Protein AF-C9SH45-F1 (afdb_monomer_lite)

Radius of gyration: 36.67 Å; chains: 1; bounding box: 72×36×107 Å

Sequence (227 aa):
MIKLSISHAIAQSTKLCLFEERMSETMLDAQHVPKRLALTGELNMTRTEILKILGRLFKSRVDINLSSNILDVPNFFWDSEPTLNPLYVAIREYLEIDPRIKVLNERCRVFLDLAEILSDSVADSKMSYITWIVIILIVISILVTLTEVGLRFILLSKNSDEGGKKPGETAVRMLLDVPQVDVGIGGLAGELQGRNVTIEDVRRWSRLLGEADLCGSQIVGETFKGV

Foldseek 3Di:
DLVVLLVLLVVLLVVVVVLLVQLVVLVVVLVVQVVCCVVPVDDPDALVVLVVSLVSLVVSLVVLVVSVVVVPDPCCCVPPPVVCVVVSVVSNVVSVSPVSNVVSVVSSVVSNVVSVVVSVVNVVVVVVVVVVVVVVVVVVVVVVVVVVVVVVVVVVVVVVPPPDDDDPDVVVVVVVPDPPPPPPPVVVVVVVVVPPDDPVNVVVVVVVVVPPPPPCPVPPPPPPPPD

Organism: Verticillium alfalfae (strain VaMs.102 / ATCC MYA-4576 / FGSC 10136) (NCBI:txid526221)

InterPro domains:
  IPR003734 Domain of unknown function DUF155 [PF02582] (1-105)
  IPR051624 RMD1/Sad1-interacting [PTHR16255] (1-155)

Structure (mmCIF, N/CA/C/O backbone):
data_AF-C9SH45-F1
#
_entry.id   AF-C9SH45-F1
#
loop_
_atom_site.group_PDB
_atom_site.id
_atom_site.type_symbol
_atom_site.label_atom_id
_atom_site.label_alt_id
_atom_site.label_comp_id
_atom_site.label_asym_id
_atom_site.label_entity_id
_atom_site.label_seq_id
_atom_site.pdbx_PDB_ins_code
_atom_site.Cartn_x
_atom_site.Cartn_y
_atom_site.Cartn_z
_atom_site.occupancy
_atom_site.B_iso_or_equiv
_atom_site.auth_seq_id
_atom_site.auth_comp_id
_atom_site.auth_asym_id
_atom_site.auth_atom_id
_atom_site.pdbx_PDB_model_num
ATOM 1 N N . MET A 1 1 ? 27.795 4.889 -36.582 1.00 67.88 1 MET A N 1
ATOM 2 C CA . MET A 1 1 ? 26.646 5.381 -35.793 1.00 67.88 1 MET A CA 1
ATOM 3 C C . MET A 1 1 ? 25.486 4.390 -35.691 1.00 67.88 1 MET A C 1
ATOM 5 O O . MET A 1 1 ? 25.001 4.209 -34.589 1.00 67.88 1 MET A O 1
ATOM 9 N N . ILE A 1 2 ? 25.111 3.645 -36.745 1.00 75.44 2 ILE A N 1
ATOM 10 C CA . ILE A 1 2 ? 24.024 2.628 -36.689 1.00 75.44 2 ILE A CA 1
ATOM 11 C C . ILE A 1 2 ? 24.174 1.622 -35.528 1.00 75.44 2 ILE A C 1
ATOM 13 O O . ILE A 1 2 ? 23.230 1.373 -34.785 1.00 75.44 2 ILE A O 1
ATOM 17 N N . LYS A 1 3 ? 25.383 1.074 -35.327 1.00 82.06 3 LYS A N 1
ATOM 18 C CA . LYS A 1 3 ? 25.669 0.140 -34.220 1.00 82.06 3 LYS A CA 1
ATOM 19 C C . LYS A 1 3 ? 25.418 0.762 -32.840 1.00 82.06 3 LYS A C 1
ATOM 21 O O . LYS A 1 3 ? 24.954 0.062 -31.950 1.00 82.06 3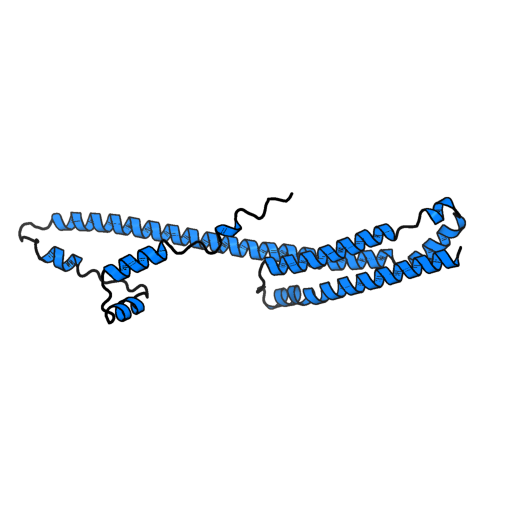 LYS A O 1
ATOM 26 N N . LEU A 1 4 ? 25.690 2.063 -32.683 1.00 80.25 4 LEU A N 1
ATOM 27 C CA . LEU A 1 4 ? 25.467 2.798 -31.437 1.00 80.25 4 LEU A CA 1
ATOM 28 C C . LEU A 1 4 ? 23.965 2.896 -31.141 1.00 80.25 4 LEU A C 1
ATOM 30 O O . LEU A 1 4 ? 23.547 2.529 -30.048 1.00 80.25 4 LEU A O 1
ATOM 34 N N . SER A 1 5 ? 23.152 3.284 -32.130 1.00 75.62 5 SER A N 1
ATOM 35 C CA . SER A 1 5 ? 21.687 3.360 -32.011 1.00 75.62 5 SER A CA 1
ATOM 36 C C . SER A 1 5 ? 21.066 2.020 -31.630 1.00 75.62 5 SER A C 1
ATOM 38 O O . SER A 1 5 ? 20.268 1.954 -30.698 1.00 75.62 5 SER A O 1
ATOM 40 N N . ILE A 1 6 ? 21.482 0.945 -32.308 1.00 81.38 6 ILE A N 1
ATOM 41 C CA . ILE A 1 6 ? 21.013 -0.416 -32.021 1.00 81.38 6 ILE A CA 1
ATOM 42 C C . ILE A 1 6 ? 21.431 -0.832 -30.605 1.00 81.38 6 ILE A C 1
ATOM 44 O O . ILE A 1 6 ? 20.599 -1.303 -29.834 1.00 81.38 6 ILE A O 1
ATOM 48 N N . SER A 1 7 ? 22.695 -0.614 -30.223 1.00 86.19 7 SER A N 1
ATOM 49 C CA . SER A 1 7 ? 23.178 -0.962 -28.880 1.00 86.19 7 SER A CA 1
ATOM 50 C C . SER A 1 7 ? 22.469 -0.177 -27.774 1.00 86.19 7 SER A C 1
ATOM 52 O O . SER A 1 7 ? 22.184 -0.738 -26.721 1.00 86.19 7 SER A O 1
ATOM 54 N N . HIS A 1 8 ? 22.122 1.087 -28.030 1.00 82.94 8 HIS A N 1
ATOM 55 C CA . HIS A 1 8 ? 21.399 1.933 -27.089 1.00 82.94 8 HIS A CA 1
ATOM 56 C C . HIS A 1 8 ? 19.958 1.454 -26.907 1.00 82.94 8 HIS A C 1
ATOM 58 O O . HIS A 1 8 ? 19.517 1.284 -25.775 1.00 82.94 8 HIS A O 1
ATOM 64 N N . ALA A 1 9 ? 19.245 1.156 -27.998 1.00 80.19 9 ALA A N 1
ATOM 65 C CA . ALA A 1 9 ? 17.888 0.614 -27.927 1.00 80.19 9 ALA A CA 1
ATOM 66 C C . ALA A 1 9 ? 17.846 -0.753 -27.212 1.00 80.19 9 ALA A C 1
ATOM 68 O O . ALA A 1 9 ? 16.965 -1.006 -26.390 1.00 80.19 9 ALA A O 1
ATOM 69 N N . ILE A 1 10 ? 18.840 -1.616 -27.450 1.00 86.06 10 ILE A N 1
ATOM 70 C CA . ILE A 1 10 ? 18.974 -2.896 -26.738 1.00 86.06 10 ILE A CA 1
ATOM 71 C C . ILE A 1 10 ? 19.269 -2.664 -25.250 1.00 86.06 10 ILE A C 1
ATOM 73 O O . ILE A 1 10 ? 18.624 -3.276 -24.398 1.00 86.06 10 ILE A O 1
ATOM 77 N N . ALA A 1 11 ? 20.188 -1.753 -24.914 1.00 87.19 11 ALA A N 1
ATOM 78 C CA . ALA A 1 11 ? 20.480 -1.399 -23.525 1.00 87.19 11 ALA A CA 1
ATOM 79 C C . ALA A 1 11 ? 19.224 -0.872 -22.804 1.00 87.19 11 ALA A C 1
ATOM 81 O O . ALA A 1 11 ? 18.925 -1.308 -21.691 1.00 87.19 11 ALA A O 1
ATOM 82 N N . GLN A 1 12 ? 18.437 -0.017 -23.465 1.00 82.69 12 GLN A N 1
ATOM 83 C CA . GLN A 1 12 ? 17.146 0.461 -22.963 1.00 82.69 12 GLN A CA 1
ATOM 84 C C . GLN A 1 12 ? 16.169 -0.698 -22.711 1.00 82.69 12 GLN A C 1
ATOM 86 O O . GLN A 1 12 ? 15.598 -0.778 -21.624 1.00 82.69 12 GLN A O 1
ATOM 91 N N . SER A 1 13 ? 16.037 -1.640 -23.652 1.00 85.69 13 SER A N 1
ATOM 92 C CA . SER A 1 13 ? 15.185 -2.823 -23.473 1.00 85.69 13 SER A CA 1
ATOM 93 C C . SER A 1 13 ? 15.627 -3.691 -22.293 1.00 85.69 13 SER A C 1
ATOM 95 O O . SER A 1 13 ? 14.788 -4.118 -21.509 1.00 85.69 13 SER A O 1
ATOM 97 N N . THR A 1 14 ? 16.929 -3.948 -22.128 1.00 88.94 14 THR A N 1
ATOM 98 C CA . THR A 1 14 ? 17.427 -4.766 -21.002 1.00 88.94 14 THR A CA 1
ATOM 99 C C . THR A 1 14 ? 17.201 -4.097 -19.646 1.00 88.94 14 THR A C 1
ATOM 101 O O . THR A 1 14 ? 16.829 -4.765 -18.682 1.00 88.94 14 THR A O 1
ATOM 104 N N . LYS A 1 15 ? 17.354 -2.767 -19.571 1.00 86.12 15 LYS A N 1
ATOM 105 C CA . LYS A 1 15 ? 17.029 -1.995 -18.368 1.00 86.12 15 LYS A CA 1
ATOM 106 C C . LYS A 1 15 ? 15.533 -2.059 -18.055 1.00 86.12 15 LYS A C 1
ATOM 108 O O . LYS A 1 15 ? 15.175 -2.214 -16.890 1.00 86.12 15 LYS A O 1
ATOM 113 N N . LEU A 1 16 ? 14.680 -1.979 -19.079 1.00 84.25 16 LEU A N 1
ATOM 114 C CA . LEU A 1 16 ? 13.237 -2.143 -18.924 1.00 84.25 16 LEU A CA 1
ATOM 115 C C . LEU A 1 16 ? 12.885 -3.543 -18.396 1.00 84.25 16 LEU A C 1
ATOM 117 O O . LEU A 1 16 ? 12.118 -3.634 -17.445 1.00 84.25 16 LEU A O 1
ATOM 121 N N . CYS A 1 17 ? 13.509 -4.606 -18.914 1.00 87.50 17 CYS A N 1
ATOM 122 C CA . CYS A 1 17 ? 13.288 -5.976 -18.432 1.00 87.50 17 CYS A CA 1
ATOM 123 C C . CYS A 1 17 ? 13.592 -6.140 -16.934 1.00 87.50 17 CYS A C 1
ATOM 125 O O . CYS A 1 17 ? 12.839 -6.790 -16.216 1.00 87.50 17 CYS A O 1
ATOM 127 N N . LEU A 1 18 ? 14.651 -5.501 -16.429 1.00 88.06 18 LEU A N 1
ATOM 128 C CA . LEU A 1 18 ? 14.971 -5.529 -14.999 1.00 88.06 18 LEU A CA 1
ATOM 129 C C . LEU A 1 18 ? 13.894 -4.835 -14.146 1.00 88.06 18 LEU A C 1
ATOM 131 O O . LEU A 1 18 ? 13.595 -5.278 -13.036 1.00 88.06 18 LEU A O 1
ATOM 135 N N . PHE A 1 19 ? 13.299 -3.747 -14.640 1.00 83.69 19 PHE A N 1
ATOM 136 C CA . PHE A 1 19 ? 12.189 -3.095 -13.943 1.00 83.69 19 PHE A CA 1
ATOM 137 C C . PHE A 1 19 ? 10.884 -3.887 -14.037 1.00 83.69 19 PHE A C 1
ATOM 139 O O . PHE A 1 19 ? 10.152 -3.950 -13.049 1.00 83.69 19 PHE A O 1
ATOM 146 N N . GLU A 1 20 ? 10.610 -4.509 -15.184 1.00 85.81 20 GLU A N 1
ATOM 147 C CA . GLU A 1 20 ? 9.489 -5.435 -15.365 1.00 85.81 20 GLU A CA 1
ATOM 148 C C . GLU A 1 20 ? 9.560 -6.574 -14.344 1.00 85.81 20 GLU A C 1
ATOM 150 O O . GLU A 1 20 ? 8.565 -6.855 -13.678 1.00 85.81 20 GLU A O 1
ATOM 155 N N . GLU A 1 21 ? 10.740 -7.168 -14.156 1.00 88.75 21 GLU A N 1
ATOM 156 C CA . GLU A 1 21 ? 10.956 -8.250 -13.195 1.00 88.75 21 GLU A CA 1
ATOM 157 C C . GLU A 1 21 ? 10.714 -7.793 -11.750 1.00 88.75 21 GLU A C 1
ATOM 159 O O . GLU A 1 21 ? 9.916 -8.405 -11.041 1.00 88.75 21 GLU A O 1
ATOM 164 N N . ARG A 1 22 ? 11.298 -6.662 -11.329 1.00 85.81 22 ARG A N 1
ATOM 165 C CA . ARG A 1 22 ? 11.096 -6.116 -9.970 1.00 85.81 22 ARG A CA 1
ATOM 166 C C . ARG A 1 22 ? 9.643 -5.740 -9.678 1.00 85.81 22 ARG A C 1
ATOM 168 O O . ARG A 1 22 ? 9.144 -5.965 -8.571 1.00 85.81 22 ARG A O 1
ATOM 175 N N . MET A 1 23 ? 8.962 -5.132 -10.650 1.00 84.00 23 MET A N 1
ATOM 176 C CA . MET A 1 23 ? 7.542 -4.804 -10.518 1.00 84.00 23 MET A CA 1
ATOM 177 C C . MET A 1 23 ? 6.710 -6.087 -10.459 1.00 84.00 23 MET A C 1
ATOM 179 O O . MET A 1 23 ? 5.810 -6.192 -9.628 1.00 84.00 23 MET A O 1
ATOM 183 N N . SER A 1 24 ? 7.030 -7.080 -11.294 1.00 87.06 24 SER A N 1
ATOM 184 C CA . SER A 1 24 ? 6.356 -8.377 -11.296 1.00 87.06 24 SER A CA 1
ATOM 185 C C . SER A 1 24 ? 6.524 -9.105 -9.964 1.00 87.06 24 SER A C 1
ATOM 187 O O . SER A 1 24 ? 5.540 -9.617 -9.446 1.00 87.06 24 SER A O 1
ATOM 189 N N . GLU A 1 25 ? 7.717 -9.109 -9.369 1.00 88.31 25 GLU A N 1
ATOM 190 C CA . GLU A 1 25 ? 7.969 -9.685 -8.041 1.00 88.31 25 GLU A CA 1
ATOM 191 C C . GLU A 1 25 ? 7.108 -9.005 -6.964 1.00 88.31 25 GLU A C 1
ATOM 193 O O . GLU A 1 25 ? 6.373 -9.665 -6.232 1.00 88.31 25 GLU A O 1
ATOM 198 N N . THR A 1 26 ? 7.092 -7.668 -6.945 1.00 84.12 26 THR A N 1
ATOM 199 C CA . THR A 1 26 ? 6.263 -6.892 -6.003 1.00 84.12 26 THR A CA 1
ATOM 200 C C . THR A 1 26 ? 4.763 -7.155 -6.206 1.00 84.12 26 THR A C 1
ATOM 202 O O . THR A 1 26 ? 3.984 -7.189 -5.251 1.00 84.12 26 THR A O 1
ATOM 205 N N . MET A 1 27 ? 4.334 -7.349 -7.453 1.00 84.81 27 MET A N 1
ATOM 206 C CA . MET A 1 27 ? 2.944 -7.640 -7.796 1.00 84.81 27 MET A CA 1
ATOM 207 C C . MET A 1 27 ? 2.551 -9.081 -7.436 1.00 84.81 27 MET A C 1
ATOM 209 O O . MET A 1 27 ? 1.435 -9.307 -6.969 1.00 84.81 27 MET A O 1
ATOM 213 N N . LEU A 1 28 ? 3.466 -10.045 -7.589 1.00 86.69 28 LEU A N 1
ATOM 214 C CA . LEU A 1 28 ? 3.296 -11.428 -7.133 1.00 86.69 28 LEU A CA 1
ATOM 215 C C . LEU A 1 28 ? 3.162 -11.491 -5.611 1.00 86.69 28 LEU A C 1
ATOM 217 O O . LEU A 1 28 ? 2.274 -12.183 -5.109 1.00 86.69 28 LEU A O 1
ATOM 221 N N . ASP A 1 29 ? 3.959 -10.710 -4.884 1.00 83.50 29 ASP A N 1
ATOM 222 C CA . ASP A 1 29 ? 3.806 -10.544 -3.439 1.00 83.50 29 ASP A CA 1
ATOM 223 C C . ASP A 1 29 ? 2.417 -10.008 -3.082 1.00 83.50 29 ASP A C 1
ATOM 225 O O . ASP A 1 29 ? 1.826 -10.450 -2.103 1.00 83.50 29 ASP A O 1
ATOM 229 N N . ALA A 1 30 ? 1.853 -9.092 -3.873 1.00 83.19 30 ALA A N 1
ATOM 230 C CA . ALA A 1 30 ? 0.535 -8.508 -3.621 1.00 83.19 30 ALA A CA 1
ATOM 231 C C . ALA A 1 30 ? -0.646 -9.367 -4.122 1.00 83.19 30 ALA A C 1
ATOM 233 O O . ALA A 1 30 ? -1.780 -9.144 -3.700 1.00 83.19 30 ALA A O 1
ATOM 234 N N . GLN A 1 31 ? -0.423 -10.369 -4.984 1.00 85.00 31 GLN A N 1
ATOM 235 C CA . GLN A 1 31 ? -1.494 -11.113 -5.675 1.00 85.00 31 GLN A CA 1
ATOM 236 C C . GLN A 1 31 ? -2.436 -11.882 -4.734 1.00 85.00 31 GLN A C 1
ATOM 238 O O . GLN A 1 31 ? -3.587 -12.166 -5.072 1.00 85.00 31 GLN A O 1
ATOM 243 N N . HIS A 1 32 ? -1.943 -12.262 -3.554 1.00 84.25 32 HIS A N 1
ATOM 244 C CA . HIS A 1 32 ? -2.722 -13.029 -2.589 1.00 84.25 32 HIS A CA 1
ATOM 245 C C . HIS A 1 32 ? -3.814 -12.177 -1.932 1.00 84.25 32 HIS A C 1
ATOM 247 O O . HIS A 1 32 ? -4.844 -12.722 -1.543 1.00 84.25 32 HIS A O 1
ATOM 253 N N . VAL A 1 33 ? -3.619 -10.859 -1.849 1.00 85.69 33 VAL A N 1
ATOM 254 C CA . VAL A 1 33 ? -4.533 -9.914 -1.196 1.00 85.69 33 VAL A CA 1
ATOM 255 C C . VAL A 1 33 ? -5.918 -9.903 -1.869 1.00 85.69 33 VAL A C 1
ATOM 257 O O . VAL A 1 33 ? -6.884 -10.280 -1.201 1.00 85.69 33 VAL A O 1
ATOM 260 N N . PRO A 1 34 ? -6.062 -9.595 -3.179 1.00 84.06 34 PRO A N 1
ATOM 261 C CA . PRO A 1 34 ? -7.362 -9.642 -3.857 1.00 84.06 34 PRO A CA 1
ATOM 262 C C . PRO A 1 34 ? -7.986 -11.036 -3.847 1.00 84.06 34 PRO A C 1
ATOM 264 O O . PRO A 1 34 ? -9.196 -11.172 -3.683 1.00 84.06 34 PRO A O 1
ATOM 267 N N . LYS A 1 35 ? -7.171 -12.090 -3.992 1.00 85.94 35 LYS A N 1
ATOM 268 C CA . LYS A 1 35 ? -7.665 -13.473 -4.000 1.00 85.94 35 LYS A CA 1
ATOM 269 C C . LYS A 1 35 ? -8.275 -13.862 -2.655 1.00 85.94 35 LYS A C 1
ATOM 271 O O . LYS A 1 35 ? -9.303 -14.528 -2.622 1.00 85.94 35 LYS A O 1
ATOM 276 N N . ARG A 1 36 ? -7.645 -13.461 -1.549 1.00 83.75 36 ARG A N 1
ATOM 277 C CA . ARG A 1 36 ? -8.169 -13.696 -0.200 1.00 83.75 36 ARG A CA 1
ATOM 278 C C . ARG A 1 36 ? -9.433 -12.879 0.026 1.00 83.75 36 ARG A C 1
ATOM 280 O O . ARG A 1 36 ? -10.432 -13.469 0.410 1.00 83.75 36 ARG A O 1
ATOM 287 N N . LEU A 1 37 ? -9.423 -11.594 -0.325 1.00 85.50 37 LEU A N 1
ATOM 288 C CA . LEU A 1 37 ? -10.594 -10.725 -0.212 1.00 85.50 37 LEU A CA 1
ATOM 289 C C . LEU A 1 37 ? -11.818 -11.282 -0.958 1.00 85.50 37 LEU A C 1
ATOM 291 O O . LEU A 1 37 ? -12.909 -11.303 -0.404 1.00 85.50 37 LEU A O 1
ATOM 295 N N . ALA A 1 38 ? -11.633 -11.801 -2.176 1.00 85.88 38 ALA A N 1
ATOM 296 C CA . ALA A 1 38 ? -12.716 -12.394 -2.962 1.00 85.88 38 ALA A CA 1
ATOM 297 C C . ALA A 1 38 ? -13.288 -13.690 -2.355 1.00 85.88 38 ALA A C 1
ATOM 299 O O . ALA A 1 38 ? -14.441 -14.024 -2.610 1.00 85.88 38 ALA A O 1
ATOM 300 N N . LEU A 1 39 ? -12.491 -14.435 -1.580 1.00 88.94 39 LEU A N 1
ATOM 301 C CA . LEU A 1 39 ? -12.903 -15.707 -0.978 1.00 88.94 39 LEU A CA 1
ATOM 302 C C . LEU A 1 39 ? -13.502 -15.534 0.418 1.00 88.94 39 LEU A C 1
ATOM 304 O O . LEU A 1 39 ? -14.484 -16.194 0.743 1.00 88.94 39 LEU A O 1
ATOM 308 N N . THR A 1 40 ? -12.886 -14.700 1.256 1.00 86.06 40 THR A N 1
ATOM 309 C CA . THR A 1 40 ? -13.266 -14.552 2.667 1.00 86.06 40 THR A CA 1
ATOM 310 C C . THR A 1 40 ? -14.108 -13.316 2.934 1.00 86.06 40 THR A C 1
ATOM 312 O O . THR A 1 40 ? -14.738 -13.254 3.983 1.00 86.06 40 THR A O 1
ATOM 315 N N . GLY A 1 41 ? -14.098 -12.313 2.051 1.00 81.81 41 GLY A N 1
ATOM 316 C CA . GLY A 1 41 ? -14.726 -11.007 2.289 1.00 81.81 41 GLY A CA 1
ATOM 317 C C . GLY A 1 41 ? -14.016 -10.153 3.348 1.00 81.81 41 GLY A C 1
ATOM 318 O O . GLY A 1 41 ? -14.145 -8.935 3.333 1.00 81.81 41 GLY A O 1
ATOM 319 N N . GLU A 1 42 ? -13.215 -10.767 4.220 1.00 78.31 42 GLU A N 1
ATOM 320 C CA . GLU A 1 42 ? -12.439 -10.094 5.257 1.00 78.31 42 GLU A CA 1
ATOM 321 C C . GLU A 1 42 ? -10.937 -10.153 4.977 1.00 78.31 42 GLU A C 1
ATOM 323 O O . GLU A 1 42 ? -10.387 -11.203 4.619 1.00 78.31 42 GLU A O 1
ATOM 328 N N . LEU A 1 43 ? -10.266 -9.018 5.186 1.00 78.56 43 LEU A N 1
ATOM 329 C CA . LEU A 1 43 ? -8.820 -8.889 5.081 1.00 78.56 43 LEU A CA 1
ATOM 330 C C . LEU A 1 43 ? -8.216 -8.764 6.489 1.00 78.56 43 LEU A C 1
ATOM 332 O O . LEU A 1 43 ? -8.327 -7.723 7.130 1.00 78.56 43 LEU A O 1
ATOM 336 N N . ASN A 1 44 ? -7.549 -9.815 6.976 1.00 79.44 44 ASN A N 1
ATOM 337 C CA . ASN A 1 44 ? -6.809 -9.770 8.244 1.00 79.44 44 ASN A CA 1
ATOM 338 C C . ASN A 1 44 ? -5.418 -9.144 8.033 1.00 79.44 44 ASN A C 1
ATOM 340 O O . ASN A 1 44 ? -4.395 -9.811 8.176 1.00 79.44 44 ASN A O 1
ATOM 344 N N . MET A 1 45 ? -5.390 -7.884 7.595 1.00 82.31 45 MET A N 1
ATOM 345 C CA . MET A 1 45 ? -4.170 -7.081 7.504 1.00 82.31 45 MET A CA 1
ATOM 346 C C . MET A 1 45 ? -4.424 -5.706 8.106 1.00 82.31 45 MET A C 1
ATOM 348 O O . MET A 1 45 ? -5.514 -5.139 8.014 1.00 82.31 45 MET A O 1
ATOM 352 N N . THR A 1 46 ? -3.393 -5.147 8.718 1.00 85.62 46 THR A N 1
ATOM 353 C CA . THR A 1 46 ? -3.439 -3.796 9.269 1.00 85.62 46 THR A CA 1
ATOM 354 C C . THR A 1 46 ? -3.309 -2.748 8.160 1.00 85.62 46 THR A C 1
ATOM 356 O O . THR A 1 46 ? -2.678 -2.972 7.125 1.00 85.62 46 THR A O 1
ATOM 359 N N . ARG A 1 47 ? -3.853 -1.543 8.389 1.00 85.62 47 ARG A N 1
ATOM 360 C CA . ARG A 1 47 ? -3.735 -0.413 7.446 1.00 85.62 47 ARG A CA 1
ATOM 361 C C . ARG A 1 47 ? -2.279 -0.128 7.064 1.00 85.62 47 ARG A C 1
ATOM 363 O O . ARG A 1 47 ? -1.985 0.200 5.921 1.00 85.62 47 ARG A O 1
ATOM 370 N N . THR A 1 48 ? -1.357 -0.260 8.015 1.00 87.06 48 THR A N 1
ATOM 371 C CA . THR A 1 48 ? 0.074 -0.016 7.797 1.00 87.06 48 THR A CA 1
ATOM 372 C C . THR A 1 48 ? 0.708 -1.047 6.869 1.00 87.06 48 THR A C 1
ATOM 374 O O . THR A 1 48 ? 1.581 -0.687 6.083 1.00 87.06 48 THR A O 1
ATOM 377 N N . GLU A 1 49 ? 0.279 -2.308 6.910 1.00 87.50 49 GLU A N 1
ATOM 378 C CA . GLU A 1 49 ? 0.755 -3.348 5.991 1.00 87.50 49 GLU A CA 1
ATOM 379 C C . GLU A 1 49 ? 0.279 -3.096 4.560 1.00 87.50 49 GLU A C 1
ATOM 381 O O . GLU A 1 49 ? 1.092 -3.150 3.634 1.00 87.50 49 GLU A O 1
ATOM 386 N N . ILE A 1 50 ? -0.995 -2.728 4.388 1.00 86.50 50 ILE A N 1
ATOM 387 C CA . ILE A 1 50 ? -1.559 -2.361 3.079 1.00 86.50 50 ILE A CA 1
ATOM 388 C C . ILE A 1 50 ? -0.797 -1.164 2.499 1.00 86.50 50 ILE A C 1
ATOM 390 O O . ILE A 1 50 ? -0.319 -1.219 1.366 1.00 86.50 50 ILE A O 1
ATOM 394 N N . LEU A 1 51 ? -0.582 -0.115 3.299 1.00 86.19 51 LEU A N 1
ATOM 395 C CA . LEU A 1 51 ? 0.163 1.073 2.873 1.00 86.19 51 LEU A CA 1
ATOM 396 C C . LEU A 1 51 ? 1.638 0.776 2.554 1.00 86.19 51 LEU A C 1
ATOM 398 O O . LEU A 1 51 ? 2.201 1.398 1.655 1.00 86.19 51 LEU A O 1
ATOM 402 N N . LYS A 1 52 ? 2.278 -0.185 3.234 1.00 88.94 52 LYS A N 1
ATOM 403 C CA . LYS A 1 52 ? 3.642 -0.629 2.888 1.00 88.94 52 LYS A CA 1
ATOM 404 C C . LYS A 1 52 ? 3.685 -1.330 1.530 1.00 88.94 52 LYS A C 1
ATOM 406 O O . LYS A 1 52 ? 4.626 -1.112 0.767 1.00 88.94 52 LYS A O 1
ATOM 411 N N . ILE A 1 53 ? 2.701 -2.175 1.222 1.00 85.44 53 ILE A N 1
ATOM 412 C CA . ILE A 1 53 ? 2.588 -2.832 -0.092 1.00 85.44 53 ILE A CA 1
ATOM 413 C C . ILE A 1 53 ? 2.331 -1.780 -1.179 1.00 85.44 53 ILE A C 1
ATOM 415 O O . ILE A 1 53 ? 3.055 -1.747 -2.175 1.00 85.44 53 ILE A O 1
ATOM 419 N N . LEU A 1 54 ? 1.388 -0.865 -0.938 1.00 85.75 54 LEU A N 1
ATOM 420 C CA . LEU A 1 54 ? 1.092 0.270 -1.816 1.00 85.75 54 LEU A CA 1
ATOM 421 C C . LEU A 1 54 ? 2.342 1.121 -2.083 1.00 85.75 54 LEU A C 1
ATOM 423 O O . LEU A 1 54 ? 2.660 1.418 -3.231 1.00 85.75 54 LEU A O 1
ATOM 427 N N . GLY A 1 55 ? 3.098 1.463 -1.037 1.00 88.44 55 GLY A N 1
ATOM 428 C CA . GLY A 1 55 ? 4.327 2.245 -1.153 1.00 88.44 55 GLY A CA 1
ATOM 429 C C . GLY A 1 55 ? 5.408 1.551 -1.988 1.00 88.44 55 GLY A C 1
ATOM 430 O O . GLY A 1 55 ? 6.096 2.215 -2.763 1.00 88.44 55 GLY A O 1
ATOM 431 N N . ARG A 1 56 ? 5.534 0.218 -1.891 1.00 87.50 56 ARG A N 1
ATOM 432 C CA . ARG A 1 56 ? 6.456 -0.568 -2.734 1.00 87.50 56 ARG A CA 1
ATOM 433 C C . ARG A 1 56 ? 6.051 -0.535 -4.211 1.00 87.50 56 ARG A C 1
ATOM 435 O O . ARG A 1 56 ? 6.904 -0.279 -5.061 1.00 87.50 56 ARG A O 1
ATOM 442 N N . LEU A 1 57 ? 4.762 -0.709 -4.511 1.00 86.94 57 LEU A N 1
ATOM 443 C CA . LEU A 1 57 ? 4.218 -0.599 -5.874 1.00 86.94 57 LEU A CA 1
ATOM 444 C C . LEU A 1 57 ? 4.405 0.812 -6.450 1.00 86.94 57 LEU A C 1
ATOM 446 O O . LEU A 1 57 ? 4.841 0.970 -7.593 1.00 86.94 57 LEU A O 1
ATOM 450 N N . PHE A 1 58 ? 4.141 1.844 -5.646 1.00 85.06 58 PHE A N 1
ATOM 451 C CA . PHE A 1 58 ? 4.298 3.237 -6.061 1.00 85.06 58 PHE A CA 1
ATOM 452 C C . PHE A 1 58 ? 5.762 3.591 -6.329 1.00 85.06 58 PHE A C 1
ATOM 454 O O . PHE A 1 58 ? 6.069 4.213 -7.344 1.00 85.06 58 PHE A O 1
ATOM 461 N N . LYS A 1 59 ? 6.680 3.131 -5.469 1.00 86.50 59 LYS A N 1
ATOM 462 C CA . LYS A 1 59 ? 8.124 3.279 -5.683 1.00 86.50 59 LYS A CA 1
ATOM 463 C C . LYS A 1 59 ? 8.547 2.666 -7.019 1.00 86.50 59 LYS A C 1
ATOM 465 O O . LYS A 1 59 ? 9.191 3.343 -7.810 1.00 86.50 59 LYS A O 1
ATOM 470 N N . SER A 1 60 ? 8.122 1.434 -7.303 1.00 82.94 60 SER A N 1
ATOM 471 C CA . SER A 1 60 ? 8.439 0.764 -8.570 1.00 82.94 60 SER A CA 1
ATOM 472 C C . SER A 1 60 ? 7.884 1.525 -9.783 1.00 82.94 60 SER A C 1
ATOM 474 O O . SER A 1 60 ? 8.588 1.711 -10.775 1.00 82.94 60 SER A O 1
ATOM 476 N N . ARG A 1 61 ? 6.658 2.058 -9.686 1.00 83.56 61 ARG A N 1
ATOM 477 C CA . ARG A 1 61 ? 6.048 2.887 -10.740 1.00 83.56 61 ARG A CA 1
ATOM 478 C C . ARG A 1 61 ? 6.829 4.178 -11.000 1.00 83.56 61 ARG A C 1
ATOM 480 O O . ARG A 1 61 ? 7.028 4.544 -12.158 1.00 83.56 61 ARG A O 1
ATOM 487 N N . VAL A 1 62 ? 7.266 4.864 -9.943 1.00 82.75 62 VAL A N 1
ATOM 488 C CA . VAL A 1 62 ? 8.088 6.080 -10.052 1.00 82.75 62 VAL A CA 1
ATOM 489 C C . VAL A 1 62 ? 9.447 5.757 -10.666 1.00 82.75 62 VAL A C 1
ATOM 491 O O . VAL A 1 62 ? 9.871 6.464 -11.576 1.00 82.75 62 VAL A O 1
ATOM 494 N N . ASP A 1 63 ? 10.087 4.667 -10.238 1.00 81.38 63 ASP A N 1
ATOM 495 C CA . ASP A 1 63 ? 11.375 4.228 -10.781 1.00 81.38 63 ASP A CA 1
ATOM 496 C C . ASP A 1 63 ? 11.270 3.917 -12.288 1.00 81.38 63 ASP A C 1
ATOM 498 O O . ASP A 1 63 ? 12.130 4.335 -13.06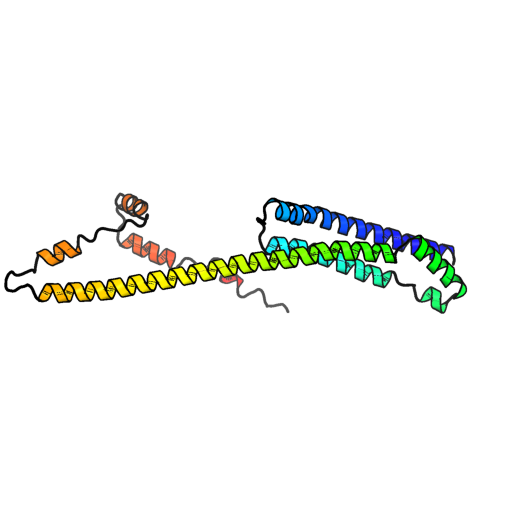7 1.00 81.38 63 ASP A O 1
ATOM 502 N N . ILE A 1 64 ? 10.180 3.268 -12.725 1.00 79.56 64 ILE A N 1
ATOM 503 C CA . ILE A 1 64 ? 9.897 3.017 -14.148 1.00 79.56 64 ILE A CA 1
ATOM 504 C C . ILE A 1 64 ? 9.681 4.325 -14.905 1.00 79.56 64 ILE A C 1
ATOM 506 O O . ILE A 1 64 ? 10.282 4.508 -15.959 1.00 79.56 64 ILE A O 1
ATOM 510 N N . ASN A 1 65 ? 8.858 5.241 -14.394 1.00 80.75 65 ASN A N 1
ATOM 511 C CA . ASN A 1 65 ? 8.557 6.501 -15.081 1.00 80.75 65 ASN A CA 1
ATOM 512 C C . ASN A 1 65 ? 9.807 7.395 -15.198 1.00 80.75 65 ASN A C 1
ATOM 514 O O . ASN A 1 65 ? 10.118 7.909 -16.272 1.00 80.75 65 ASN A O 1
ATOM 518 N N . LEU A 1 66 ? 10.608 7.475 -14.133 1.00 77.44 66 LEU A N 1
ATOM 519 C CA . LEU A 1 66 ? 11.895 8.165 -14.163 1.00 77.44 66 LEU A CA 1
ATOM 520 C C . LEU A 1 66 ? 12.854 7.510 -15.167 1.00 77.44 66 LEU A C 1
ATOM 522 O O . LEU A 1 66 ? 13.561 8.205 -15.898 1.00 77.44 66 LEU A O 1
ATOM 526 N N . SER A 1 67 ? 12.854 6.174 -15.240 1.00 68.19 67 SER A N 1
ATOM 527 C CA . SER A 1 67 ? 13.621 5.452 -16.253 1.00 68.19 67 SER A CA 1
ATOM 528 C C . SER A 1 67 ? 13.088 5.695 -17.673 1.00 68.19 67 SER A C 1
ATOM 530 O O . SER A 1 67 ? 13.880 5.808 -18.597 1.00 68.19 67 SER A O 1
ATOM 532 N N . SER A 1 68 ? 11.777 5.861 -17.850 1.00 67.69 68 SER A N 1
ATOM 533 C CA . SER A 1 68 ? 11.146 6.155 -19.140 1.00 67.69 68 SER A CA 1
ATOM 534 C C . SER A 1 68 ? 11.585 7.512 -19.692 1.00 67.69 68 SER A C 1
ATOM 536 O O . SER A 1 68 ? 11.832 7.627 -20.884 1.00 67.69 68 SER A O 1
ATOM 538 N N . ASN A 1 69 ? 11.747 8.518 -18.830 1.00 67.81 69 ASN A N 1
ATOM 539 C CA . ASN A 1 69 ? 12.222 9.850 -19.224 1.00 67.81 69 ASN A CA 1
ATOM 540 C C . ASN A 1 69 ? 13.682 9.814 -19.731 1.00 67.81 69 ASN A C 1
ATOM 542 O O . ASN A 1 69 ? 14.027 10.435 -20.728 1.00 67.81 69 ASN A O 1
ATOM 546 N N . ILE A 1 70 ? 14.547 8.992 -19.121 1.00 59.88 70 ILE A N 1
ATOM 547 C CA . ILE A 1 70 ? 15.902 8.740 -19.659 1.00 59.88 70 ILE A CA 1
ATOM 548 C C . ILE A 1 70 ? 15.904 7.783 -20.870 1.00 59.88 70 ILE A C 1
ATOM 550 O O . ILE A 1 70 ? 16.949 7.545 -21.475 1.00 59.88 70 ILE A O 1
ATOM 554 N N . LEU A 1 71 ? 14.749 7.213 -21.223 1.00 62.22 71 LEU A N 1
ATOM 555 C CA . LEU A 1 71 ? 14.563 6.344 -22.383 1.00 62.22 71 LEU A CA 1
ATOM 556 C C . LEU A 1 71 ? 14.087 7.102 -23.637 1.00 62.22 71 LEU A C 1
ATOM 558 O O . LEU A 1 71 ? 14.071 6.502 -24.714 1.00 62.22 71 LEU A O 1
ATOM 562 N N . ASP A 1 72 ? 13.760 8.393 -23.530 1.00 66.56 72 ASP A N 1
ATOM 563 C CA . ASP A 1 72 ? 13.395 9.220 -24.682 1.00 66.56 72 ASP A CA 1
ATOM 564 C C . ASP A 1 72 ? 14.559 9.392 -25.669 1.00 66.56 72 ASP A C 1
ATOM 566 O O . ASP A 1 72 ? 15.731 9.233 -25.317 1.00 66.56 72 ASP A O 1
ATOM 570 N N . VAL A 1 73 ? 14.222 9.674 -26.938 1.00 63.78 73 VAL A N 1
ATOM 571 C CA . VAL A 1 73 ? 15.186 9.778 -28.047 1.00 63.78 73 VAL A CA 1
ATOM 572 C C . VAL A 1 73 ? 16.289 10.765 -27.647 1.00 63.78 73 VAL A C 1
ATOM 574 O O . VAL A 1 73 ? 15.999 11.955 -27.504 1.00 63.78 73 VAL A O 1
ATOM 577 N N . PRO A 1 74 ? 17.552 10.325 -27.495 1.00 67.38 74 PRO A N 1
ATOM 578 C CA . PRO A 1 74 ? 18.637 11.237 -27.161 1.00 67.38 74 PRO A CA 1
ATOM 579 C C . PRO A 1 74 ? 18.720 12.383 -28.181 1.00 67.38 74 PRO A C 1
ATOM 581 O O . PRO A 1 74 ? 18.716 12.119 -29.385 1.00 67.38 74 PRO A O 1
ATOM 584 N N . ASN A 1 75 ? 18.865 13.634 -27.718 1.00 66.62 75 ASN A N 1
ATOM 585 C CA . ASN A 1 75 ? 19.001 14.830 -28.580 1.00 66.62 75 ASN A CA 1
ATOM 586 C C . ASN A 1 75 ? 20.078 14.669 -29.668 1.00 66.62 75 ASN A C 1
ATOM 588 O O . ASN A 1 75 ? 19.946 15.176 -30.775 1.00 66.62 75 ASN A O 1
ATOM 592 N N . PHE A 1 76 ? 21.084 13.834 -29.398 1.00 65.31 76 PHE A N 1
ATOM 593 C CA . PHE A 1 76 ? 22.109 13.426 -30.350 1.00 65.31 76 PHE A CA 1
ATOM 594 C C . PHE A 1 76 ? 21.566 12.951 -31.715 1.00 65.31 76 PHE A C 1
ATOM 596 O O . PHE A 1 76 ? 22.171 13.269 -32.739 1.00 65.31 76 PHE A O 1
ATOM 603 N N . PHE A 1 77 ? 20.437 12.229 -31.759 1.00 62.25 77 PHE A N 1
ATOM 604 C CA . PHE A 1 77 ? 19.839 11.756 -33.020 1.00 62.25 77 PHE A CA 1
ATOM 605 C C . PHE A 1 77 ? 19.081 12.843 -33.789 1.00 62.25 77 PHE A C 1
ATOM 607 O O . PHE A 1 77 ? 18.896 12.707 -34.997 1.00 62.25 77 PHE A O 1
ATOM 614 N N . TRP A 1 78 ? 18.673 13.915 -33.109 1.00 66.00 78 TRP A N 1
ATOM 615 C CA . TRP A 1 78 ? 18.009 15.064 -33.719 1.00 66.00 78 TRP A CA 1
ATOM 616 C C . TRP A 1 78 ? 19.025 16.062 -3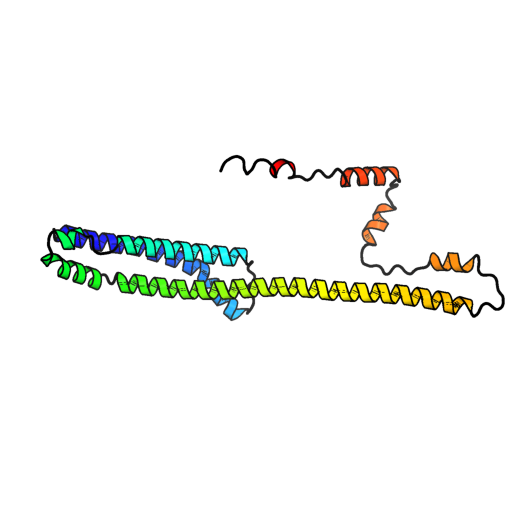4.287 1.00 66.00 78 TRP A C 1
ATOM 618 O O . TRP A 1 78 ? 18.831 16.551 -35.397 1.00 66.00 78 TRP A O 1
ATOM 628 N N . ASP A 1 79 ? 20.132 16.291 -33.572 1.00 65.12 79 ASP A N 1
ATOM 629 C CA . ASP A 1 79 ? 21.129 17.312 -33.925 1.00 65.12 79 ASP A CA 1
ATOM 630 C C . ASP A 1 79 ? 22.216 16.812 -34.893 1.00 65.12 79 ASP A C 1
ATOM 632 O O . ASP A 1 79 ? 22.742 17.590 -35.688 1.00 65.12 79 ASP A O 1
ATOM 636 N N . SER A 1 80 ? 22.576 15.522 -34.837 1.00 64.62 80 SER A N 1
ATOM 637 C CA . SER A 1 80 ? 23.763 15.008 -35.545 1.00 64.62 80 SER A CA 1
ATOM 638 C C . SER A 1 80 ? 23.443 14.333 -36.881 1.00 64.62 80 SER A C 1
ATOM 640 O O . SER A 1 80 ? 24.236 14.439 -37.813 1.00 64.62 80 SER A O 1
ATOM 642 N N . GLU A 1 81 ? 22.321 13.602 -36.991 1.00 64.94 81 GLU A N 1
ATOM 643 C CA . GLU A 1 81 ? 22.028 12.793 -38.187 1.00 64.94 81 GLU A CA 1
ATOM 644 C C . GLU A 1 81 ? 20.527 12.414 -38.321 1.00 64.94 81 GLU A C 1
ATOM 646 O O . GLU A 1 81 ? 20.108 11.319 -37.929 1.00 64.94 81 GLU A O 1
ATOM 651 N N . PRO A 1 82 ? 19.684 13.288 -38.908 1.00 66.50 82 PRO A N 1
ATOM 652 C CA . PRO A 1 82 ? 18.225 13.107 -38.949 1.00 66.50 82 PRO A CA 1
ATOM 653 C C . PRO A 1 82 ? 17.750 11.917 -39.805 1.00 66.50 82 PRO A C 1
ATOM 655 O O . PRO A 1 82 ? 16.620 11.454 -39.649 1.00 66.50 82 PRO A O 1
ATOM 658 N N . THR A 1 83 ? 18.601 11.370 -40.679 1.00 68.69 83 THR A N 1
ATOM 659 C CA . THR A 1 83 ? 18.302 10.176 -41.495 1.00 68.69 83 THR A CA 1
ATOM 660 C C . THR A 1 83 ? 18.260 8.879 -40.680 1.00 68.69 83 THR A C 1
ATOM 662 O O . THR A 1 83 ? 17.711 7.881 -41.149 1.00 68.69 83 THR A O 1
ATOM 665 N N . LEU A 1 84 ? 18.798 8.878 -39.455 1.00 68.19 84 LEU A N 1
ATOM 666 C CA . LEU A 1 84 ? 18.858 7.706 -38.574 1.00 68.19 84 LEU A CA 1
ATOM 667 C C . LEU A 1 84 ? 17.645 7.575 -37.641 1.00 68.19 84 LEU A C 1
ATOM 669 O O . LEU A 1 84 ? 17.403 6.500 -37.088 1.00 68.19 84 LEU A O 1
ATOM 673 N N . ASN A 1 85 ? 16.874 8.653 -37.495 1.00 70.56 85 ASN A N 1
ATOM 674 C CA . ASN A 1 85 ? 15.648 8.700 -36.706 1.00 70.56 85 ASN A CA 1
ATOM 675 C C . ASN A 1 85 ? 14.629 7.605 -37.102 1.00 70.56 85 ASN A C 1
ATOM 677 O O . ASN A 1 85 ? 14.235 6.834 -36.227 1.00 70.56 85 ASN A O 1
ATOM 681 N N . PRO A 1 86 ? 14.266 7.409 -38.391 1.00 79.06 86 PRO A N 1
ATOM 682 C CA . PRO A 1 86 ? 13.323 6.352 -38.775 1.00 79.06 86 PRO A CA 1
ATOM 683 C C . PRO A 1 86 ? 13.819 4.935 -38.446 1.00 79.06 86 PRO A C 1
ATOM 685 O O . PRO A 1 86 ? 13.015 4.073 -38.106 1.00 79.06 86 PRO A O 1
ATOM 688 N N . LEU A 1 87 ? 15.135 4.687 -38.484 1.00 77.12 87 LEU A N 1
ATOM 689 C CA . LEU A 1 87 ? 15.704 3.394 -38.092 1.00 77.12 87 LEU A CA 1
ATOM 690 C C . LEU A 1 87 ? 15.600 3.173 -36.576 1.00 77.12 87 LEU A C 1
ATOM 692 O O . LEU A 1 87 ? 15.237 2.084 -36.140 1.00 77.12 87 LEU A O 1
ATOM 696 N N .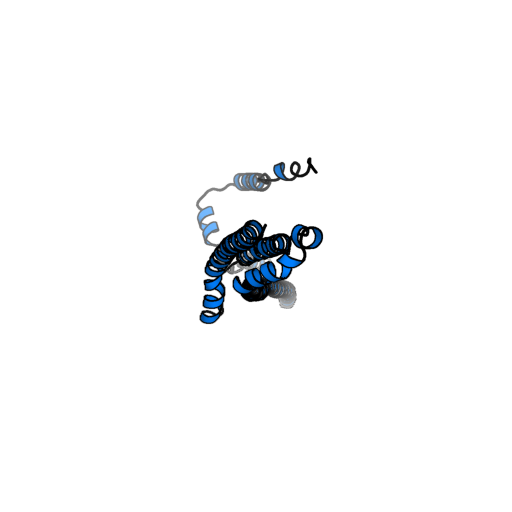 TYR A 1 88 ? 15.899 4.197 -35.770 1.00 74.50 88 TYR A N 1
ATOM 697 C CA . TYR A 1 88 ? 15.739 4.128 -34.314 1.00 74.50 88 TYR A CA 1
ATOM 698 C C . TYR A 1 88 ? 14.272 3.916 -33.919 1.00 74.50 88 TYR A C 1
ATOM 700 O O . TYR A 1 88 ? 13.992 3.061 -33.080 1.00 74.50 88 TYR A O 1
ATOM 708 N N . VAL A 1 89 ? 13.339 4.625 -34.563 1.00 79.25 89 VAL A N 1
ATOM 709 C CA . VAL A 1 89 ? 11.894 4.446 -34.356 1.00 79.25 89 VAL A CA 1
ATOM 710 C C . VAL A 1 89 ? 11.464 3.025 -34.719 1.00 79.25 89 VAL A C 1
ATOM 712 O O . VAL A 1 89 ? 10.825 2.377 -33.897 1.00 79.25 89 VAL A O 1
ATOM 715 N N . ALA A 1 90 ? 11.898 2.490 -35.866 1.00 81.81 90 ALA A N 1
ATOM 716 C CA . ALA A 1 90 ? 11.592 1.113 -36.259 1.00 81.81 90 ALA A CA 1
ATOM 717 C C . ALA A 1 90 ? 12.131 0.076 -35.257 1.00 81.81 90 ALA A C 1
ATOM 719 O O . ALA A 1 90 ? 11.462 -0.912 -34.970 1.00 81.81 90 ALA A O 1
ATOM 720 N N . ILE A 1 91 ? 13.321 0.299 -34.687 1.00 81.31 91 ILE A N 1
ATOM 721 C CA . ILE A 1 91 ? 13.895 -0.585 -33.660 1.00 81.31 91 ILE A CA 1
ATOM 722 C C . ILE A 1 91 ? 13.132 -0.465 -32.335 1.00 81.31 91 ILE A C 1
ATOM 724 O O . ILE A 1 91 ? 12.886 -1.478 -31.683 1.00 81.31 91 ILE A O 1
ATOM 728 N N . ARG A 1 92 ? 12.752 0.751 -31.924 1.00 78.56 92 ARG A N 1
ATOM 729 C CA . ARG A 1 92 ? 11.969 0.998 -30.702 1.00 78.56 92 ARG A CA 1
ATOM 730 C C . ARG A 1 92 ? 10.576 0.377 -30.792 1.00 78.56 92 ARG A C 1
ATOM 732 O O . ARG A 1 92 ? 10.116 -0.208 -29.814 1.00 78.56 92 ARG A O 1
ATOM 739 N N . GLU A 1 93 ? 9.946 0.481 -31.958 1.00 84.19 93 GLU A N 1
ATOM 740 C CA . GLU A 1 93 ? 8.655 -0.132 -32.264 1.00 84.19 93 GLU A CA 1
ATOM 741 C C . GLU A 1 93 ? 8.768 -1.658 -32.332 1.00 84.19 93 GLU A C 1
ATOM 743 O O . GLU A 1 93 ? 7.981 -2.346 -31.692 1.00 84.19 93 GLU A O 1
ATOM 748 N N . TYR A 1 94 ? 9.810 -2.193 -32.980 1.00 85.00 94 TYR A N 1
ATOM 749 C CA . TYR A 1 94 ? 10.100 -3.632 -32.986 1.00 85.00 94 TYR A CA 1
ATOM 750 C C . TYR A 1 94 ? 10.340 -4.195 -31.578 1.00 85.00 94 TYR A C 1
ATOM 752 O O . TYR A 1 94 ? 9.932 -5.310 -31.267 1.00 85.00 94 TYR A O 1
ATOM 760 N N . LEU A 1 95 ? 11.007 -3.425 -30.715 1.00 83.06 95 LEU A N 1
ATOM 761 C CA . LEU A 1 95 ? 11.210 -3.776 -29.312 1.00 83.06 95 LEU A CA 1
ATOM 762 C C . LEU A 1 95 ? 9.977 -3.482 -28.446 1.00 83.06 95 LEU A C 1
ATOM 764 O O . LEU A 1 95 ? 10.017 -3.793 -27.263 1.00 83.06 95 LEU A O 1
ATOM 768 N N . GLU A 1 96 ? 8.898 -2.890 -28.959 1.00 85.50 96 GLU A N 1
ATOM 769 C CA . GLU A 1 96 ? 7.658 -2.659 -28.206 1.00 85.50 96 GLU A CA 1
ATOM 770 C C . GLU A 1 96 ? 7.866 -1.943 -26.850 1.00 85.50 96 GLU A C 1
ATOM 772 O O . GLU A 1 96 ? 7.188 -2.225 -25.863 1.00 85.50 96 GLU A O 1
ATOM 777 N N . ILE A 1 97 ? 8.826 -1.016 -26.761 1.00 81.94 97 ILE A N 1
ATOM 778 C CA . ILE A 1 97 ? 9.206 -0.378 -25.483 1.00 81.94 97 ILE A CA 1
ATOM 779 C C . ILE A 1 97 ? 8.014 0.366 -24.852 1.00 81.94 97 ILE A C 1
ATOM 781 O O . ILE A 1 97 ? 7.694 0.165 -23.680 1.00 81.94 97 ILE A O 1
ATOM 785 N N . ASP A 1 98 ? 7.310 1.178 -25.641 1.00 81.88 98 ASP A N 1
ATOM 786 C CA . ASP A 1 98 ? 6.154 1.965 -25.195 1.00 81.88 98 ASP A CA 1
ATOM 787 C C . ASP A 1 98 ? 4.938 1.123 -24.771 1.00 81.88 98 ASP A C 1
ATOM 789 O O . ASP A 1 98 ? 4.428 1.325 -23.659 1.00 81.88 98 ASP A O 1
ATOM 793 N N . PRO A 1 99 ? 4.445 0.166 -25.587 1.00 86.06 99 PRO A N 1
ATOM 794 C CA . PRO A 1 99 ? 3.321 -0.671 -25.181 1.00 86.06 99 PRO A CA 1
ATOM 795 C C . PRO A 1 99 ? 3.648 -1.523 -23.948 1.00 86.06 99 PRO A C 1
ATOM 797 O O . PRO A 1 99 ? 2.772 -1.684 -23.093 1.00 86.06 99 PRO A O 1
ATOM 800 N N . ARG A 1 100 ? 4.895 -1.990 -23.778 1.00 87.81 100 ARG A N 1
ATOM 801 C CA . ARG A 1 100 ? 5.313 -2.729 -22.573 1.00 87.81 100 ARG A CA 1
ATOM 802 C C . ARG A 1 100 ? 5.211 -1.884 -21.304 1.00 87.81 100 ARG A C 1
ATOM 804 O O . ARG A 1 100 ? 4.585 -2.312 -20.330 1.00 87.81 100 ARG A O 1
ATOM 811 N N . ILE A 1 101 ? 5.712 -0.647 -21.336 1.00 83.81 101 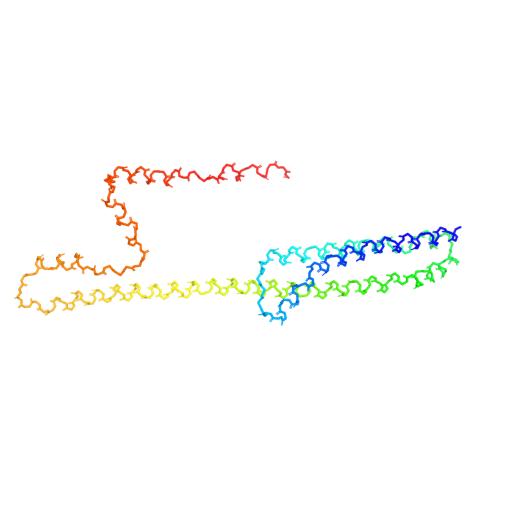ILE A N 1
ATOM 812 C CA . ILE A 1 101 ? 5.589 0.301 -20.214 1.00 83.81 101 ILE A CA 1
ATOM 813 C C . ILE A 1 101 ? 4.115 0.602 -19.907 1.00 83.81 101 ILE A C 1
ATOM 815 O O . ILE A 1 101 ? 3.723 0.683 -18.737 1.00 83.81 101 ILE A O 1
ATOM 819 N N . LYS A 1 102 ? 3.273 0.745 -20.937 1.00 86.44 102 LYS A N 1
ATOM 820 C CA . LYS A 1 102 ? 1.837 1.011 -20.767 1.00 86.44 102 LYS A CA 1
ATOM 821 C C . LYS A 1 102 ? 1.114 -0.148 -20.078 1.00 86.44 102 LYS A C 1
ATOM 823 O O . LYS A 1 102 ? 0.388 0.082 -19.112 1.00 86.44 102 LYS A O 1
ATOM 828 N N . VAL A 1 103 ? 1.340 -1.382 -20.530 1.00 89.31 103 VAL A N 1
ATOM 829 C CA . VAL A 1 103 ? 0.739 -2.582 -19.922 1.00 89.31 103 VAL A CA 1
ATOM 830 C C . VAL A 1 103 ? 1.191 -2.742 -18.471 1.00 89.31 103 VAL A C 1
ATOM 832 O O . VAL A 1 103 ? 0.370 -3.047 -17.605 1.00 89.31 103 VAL A O 1
ATOM 835 N N . LEU A 1 104 ? 2.472 -2.502 -18.181 1.00 83.88 104 LEU A N 1
ATOM 836 C CA . LEU A 1 104 ? 3.002 -2.605 -16.822 1.00 83.88 104 LEU A CA 1
ATOM 837 C C . LEU A 1 104 ? 2.385 -1.560 -15.878 1.00 83.88 104 LEU A C 1
ATOM 839 O O . LEU A 1 104 ? 2.013 -1.887 -14.749 1.00 83.88 104 LEU A O 1
ATOM 843 N N . ASN A 1 105 ? 2.218 -0.323 -16.352 1.00 86.75 105 ASN A N 1
ATOM 844 C CA . ASN A 1 105 ? 1.556 0.737 -15.593 1.00 86.75 105 ASN A CA 1
ATOM 845 C C . ASN A 1 105 ? 0.082 0.426 -15.309 1.00 86.75 105 ASN A C 1
ATOM 847 O O . ASN A 1 105 ? -0.360 0.647 -14.183 1.00 86.75 105 ASN A O 1
ATOM 851 N N . GLU A 1 106 ? -0.665 -0.103 -16.284 1.00 89.62 106 GLU A N 1
ATOM 852 C CA . GLU A 1 106 ? -2.069 -0.486 -16.069 1.00 89.62 106 GLU A CA 1
ATOM 853 C C . GLU A 1 106 ? -2.203 -1.637 -15.070 1.00 89.62 106 GLU A C 1
ATOM 855 O O . GLU A 1 106 ? -3.043 -1.585 -14.174 1.00 89.62 106 GLU A O 1
ATOM 860 N N . ARG A 1 107 ? -1.324 -2.644 -15.144 1.00 87.88 107 ARG A N 1
ATOM 861 C CA . ARG A 1 107 ? -1.299 -3.721 -14.143 1.00 87.88 107 ARG A CA 1
ATOM 862 C C . ARG A 1 107 ? -1.052 -3.168 -12.744 1.00 87.88 107 ARG A C 1
ATOM 864 O O . ARG A 1 107 ? -1.802 -3.496 -11.834 1.00 87.88 107 ARG A O 1
ATOM 871 N N . CYS A 1 108 ? -0.057 -2.297 -12.579 1.00 85.81 108 CYS A N 1
ATOM 872 C CA . CYS A 1 108 ? 0.220 -1.651 -11.296 1.00 85.81 108 CYS A CA 1
ATOM 873 C C . CYS A 1 108 ? -0.978 -0.830 -10.796 1.00 85.81 108 CYS A C 1
ATOM 875 O O . CYS A 1 108 ? -1.334 -0.926 -9.623 1.00 85.81 108 CYS A O 1
ATOM 877 N N . ARG A 1 109 ? -1.645 -0.081 -11.684 1.00 87.88 109 ARG A N 1
ATOM 878 C CA . ARG A 1 109 ? -2.811 0.745 -11.347 1.00 87.88 109 ARG A CA 1
ATOM 879 C C . ARG A 1 109 ? -3.922 -0.055 -10.672 1.00 87.88 109 ARG A C 1
ATOM 881 O O . ARG A 1 109 ? -4.390 0.368 -9.625 1.00 87.88 109 ARG A O 1
ATOM 888 N N . VAL A 1 110 ? -4.259 -1.235 -11.190 1.00 88.88 110 VAL A N 1
ATOM 889 C CA . VAL A 1 110 ? -5.292 -2.101 -10.591 1.00 88.88 110 VAL A CA 1
ATOM 890 C C . VAL A 1 110 ? -4.978 -2.446 -9.127 1.00 88.88 110 VAL A C 1
ATOM 892 O O . VAL A 1 110 ? -5.875 -2.461 -8.286 1.00 88.88 110 VAL A O 1
ATOM 895 N N . PHE A 1 111 ? -3.709 -2.700 -8.795 1.00 86.69 111 PHE A N 1
ATOM 896 C CA . PHE A 1 111 ? -3.306 -2.983 -7.412 1.00 86.69 111 PHE A CA 1
ATOM 897 C C . PHE A 1 111 ? -3.313 -1.738 -6.524 1.00 86.69 111 PHE A C 1
ATOM 899 O O . PHE A 1 111 ? -3.628 -1.854 -5.340 1.00 86.69 111 PHE A O 1
ATOM 906 N N . LEU A 1 112 ? -2.967 -0.568 -7.073 1.00 87.44 112 LEU A N 1
ATOM 907 C CA . LEU A 1 112 ? -3.057 0.699 -6.344 1.00 87.44 112 LEU A CA 1
ATOM 908 C C . LEU A 1 112 ? -4.518 1.009 -5.988 1.00 87.44 112 LEU A C 1
ATOM 910 O O . LEU A 1 112 ? -4.804 1.257 -4.820 1.00 87.44 112 LEU A O 1
ATOM 914 N N . ASP A 1 113 ? -5.426 0.893 -6.960 1.00 89.69 113 ASP A N 1
ATOM 915 C CA . ASP A 1 113 ? -6.862 1.134 -6.774 1.00 89.69 113 ASP A CA 1
ATOM 916 C C . ASP A 1 113 ? -7.450 0.166 -5.725 1.00 89.69 113 ASP A C 1
ATOM 918 O O . ASP A 1 113 ? -8.197 0.565 -4.831 1.00 89.69 113 ASP A O 1
ATOM 922 N N . LEU A 1 114 ? -7.060 -1.114 -5.765 1.00 89.06 114 LEU A N 1
ATOM 923 C CA . LEU A 1 114 ? -7.464 -2.093 -4.751 1.00 89.06 114 LEU A CA 1
ATOM 924 C C . LEU A 1 114 ? -6.949 -1.729 -3.350 1.00 89.06 114 LEU A C 1
ATOM 926 O O . LEU A 1 114 ? -7.676 -1.857 -2.365 1.00 89.06 114 LEU A O 1
ATOM 930 N N . ALA A 1 115 ? -5.684 -1.329 -3.241 1.00 87.06 115 ALA A N 1
ATOM 931 C CA . ALA A 1 115 ? -5.072 -0.995 -1.961 1.00 87.06 115 ALA A CA 1
ATOM 932 C C . ALA A 1 115 ? -5.669 0.281 -1.340 1.00 87.06 115 ALA A C 1
ATOM 934 O O . ALA A 1 115 ? -5.751 0.361 -0.113 1.00 87.06 115 ALA A O 1
ATOM 935 N N . GLU A 1 116 ? -6.118 1.238 -2.157 1.00 87.25 116 GLU A N 1
ATOM 936 C CA . GLU A 1 116 ? -6.861 2.424 -1.711 1.00 87.25 116 GLU A CA 1
ATOM 937 C C . GLU A 1 116 ? -8.198 2.027 -1.073 1.00 87.25 116 GLU A C 1
ATOM 939 O O . GLU A 1 116 ? -8.417 2.308 0.107 1.00 87.25 116 GLU A O 1
ATOM 944 N N . ILE A 1 117 ? -9.010 1.233 -1.780 1.00 89.44 117 ILE A N 1
ATOM 945 C CA . ILE A 1 117 ? -10.288 0.711 -1.263 1.00 89.44 117 ILE A CA 1
ATOM 946 C C . ILE A 1 117 ? -10.077 -0.068 0.045 1.00 89.44 117 ILE A C 1
ATOM 948 O O . ILE A 1 117 ? -10.831 0.076 1.009 1.00 89.44 117 ILE A O 1
ATOM 952 N N . LEU A 1 118 ? -9.029 -0.895 0.105 1.00 89.00 118 LEU A N 1
ATOM 953 C CA . LEU A 1 118 ? -8.702 -1.658 1.307 1.00 89.00 118 LEU A CA 1
ATOM 954 C C . LEU A 1 118 ? -8.287 -0.753 2.472 1.00 89.00 118 LEU A C 1
ATOM 956 O O . LEU A 1 118 ? -8.739 -0.968 3.596 1.00 89.00 118 LEU A O 1
ATOM 960 N N . SER A 1 119 ? -7.458 0.264 2.226 1.00 88.56 119 SER A N 1
ATOM 961 C CA . SER A 1 119 ? -7.076 1.243 3.251 1.00 88.56 119 SER A CA 1
ATOM 962 C C . SER A 1 119 ? -8.298 1.955 3.835 1.00 88.56 119 SER A C 1
ATOM 964 O O . SER A 1 119 ? -8.372 2.111 5.059 1.00 88.56 119 SER A O 1
ATOM 966 N N . ASP A 1 120 ? -9.247 2.343 2.986 1.00 89.12 120 ASP A N 1
ATOM 967 C CA . ASP A 1 120 ? -10.470 3.031 3.401 1.00 89.12 120 ASP A CA 1
ATOM 968 C C . ASP A 1 120 ? -11.373 2.105 4.219 1.00 89.12 120 ASP A C 1
ATOM 970 O O . ASP A 1 120 ? -11.779 2.462 5.324 1.00 89.12 120 ASP A O 1
ATOM 974 N N . SER A 1 121 ? -11.556 0.854 3.782 1.00 89.44 121 SER A N 1
ATOM 975 C CA . SER A 1 121 ? -12.338 -0.135 4.542 1.00 89.44 121 SER A CA 1
ATOM 976 C C . SER A 1 121 ? -11.791 -0.386 5.962 1.00 89.44 121 SER A C 1
ATOM 978 O O . SER A 1 121 ? -12.546 -0.534 6.932 1.00 89.44 121 SER A O 1
ATOM 980 N N . VAL A 1 122 ? -10.460 -0.388 6.125 1.00 88.00 122 VAL A N 1
ATOM 981 C CA . VAL A 1 122 ? -9.815 -0.527 7.439 1.00 88.00 122 VAL A CA 1
ATOM 982 C C . VAL A 1 122 ? -9.975 0.744 8.279 1.00 88.00 122 VAL A C 1
ATOM 984 O O . VAL A 1 122 ? -10.144 0.648 9.499 1.00 88.00 122 VAL A O 1
ATOM 987 N N . ALA A 1 123 ? -9.930 1.929 7.664 1.00 87.50 123 ALA A N 1
ATOM 988 C CA . ALA A 1 123 ? -10.173 3.193 8.359 1.00 87.50 123 ALA A CA 1
ATOM 989 C C . ALA A 1 123 ? -11.618 3.279 8.882 1.00 87.50 123 ALA A C 1
ATOM 991 O O . ALA A 1 123 ? -11.818 3.606 10.056 1.00 87.50 123 ALA A O 1
ATOM 992 N N . ASP A 1 124 ? -12.593 2.873 8.069 1.00 90.00 124 ASP A N 1
ATOM 993 C CA . ASP A 1 124 ? -14.010 2.811 8.442 1.00 90.00 124 ASP A CA 1
ATOM 994 C C . ASP A 1 124 ? -14.248 1.862 9.619 1.00 90.00 124 ASP A C 1
ATOM 996 O O . ASP A 1 124 ? -14.947 2.202 10.577 1.00 90.00 124 ASP A O 1
ATOM 1000 N N . SER A 1 125 ? -13.590 0.700 9.618 1.00 87.75 125 SER A N 1
ATOM 1001 C CA . SER A 1 125 ? -13.660 -0.255 10.732 1.00 87.75 125 SER A CA 1
ATOM 1002 C C . SER A 1 125 ? -13.178 0.362 12.052 1.00 87.75 125 SER A C 1
ATO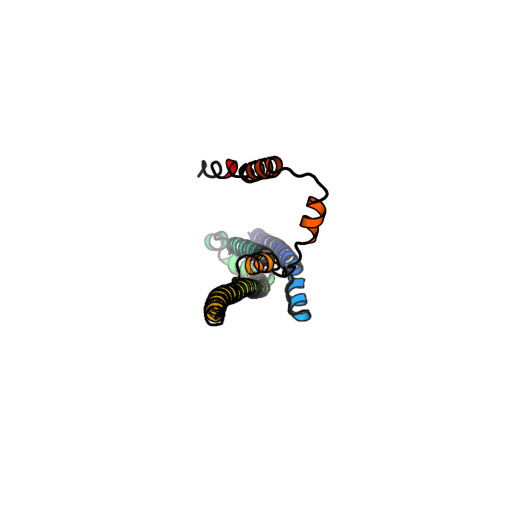M 1004 O O . SER A 1 125 ? -13.777 0.151 13.111 1.00 87.75 125 SER A O 1
ATOM 1006 N N . LYS A 1 126 ? -12.103 1.164 12.010 1.00 88.00 126 LYS A N 1
ATOM 1007 C CA . LYS A 1 126 ? -11.587 1.871 13.194 1.00 88.00 126 LYS A CA 1
ATOM 1008 C C . LYS A 1 126 ? -12.511 2.996 13.644 1.00 88.00 126 LYS A C 1
ATOM 1010 O O . LYS A 1 126 ? -12.710 3.148 14.849 1.00 88.00 126 LYS A O 1
ATOM 1015 N N . MET A 1 127 ? -13.088 3.746 12.709 1.00 90.94 127 MET A N 1
ATOM 1016 C CA . MET A 1 127 ? -14.075 4.776 13.030 1.00 90.94 127 MET A CA 1
ATOM 1017 C C . MET A 1 127 ? -15.308 4.159 13.703 1.00 90.94 127 MET A C 1
ATOM 1019 O O . MET A 1 127 ? -15.709 4.619 14.770 1.00 90.94 127 MET A O 1
ATOM 1023 N N . SER A 1 128 ? -15.827 3.057 13.154 1.00 92.25 128 SER A N 1
ATOM 1024 C CA . SER A 1 128 ? -16.960 2.312 13.719 1.00 92.25 128 SER A CA 1
ATOM 1025 C C . SER A 1 128 ? -16.694 1.832 15.152 1.00 92.25 128 SER A C 1
ATOM 1027 O O . SER A 1 128 ? -17.546 1.984 16.029 1.00 92.25 128 SER A O 1
ATOM 1029 N N . TYR A 1 129 ? -15.482 1.336 15.436 1.00 92.88 129 TYR A N 1
ATOM 1030 C CA . TYR A 1 129 ? -15.088 0.928 16.790 1.00 92.88 129 TYR A CA 1
ATOM 1031 C C . TYR A 1 129 ? -15.129 2.091 17.794 1.00 92.88 129 TYR A C 1
ATOM 1033 O O . TYR A 1 129 ? -15.648 1.942 18.902 1.00 92.88 129 TYR A O 1
ATOM 1041 N N . ILE A 1 130 ? -14.630 3.269 17.402 1.00 96.19 130 ILE A N 1
ATOM 1042 C CA . ILE A 1 130 ? -14.683 4.473 18.245 1.00 96.19 130 ILE A CA 1
ATOM 1043 C C . ILE A 1 130 ? -16.140 4.878 18.499 1.00 96.19 130 ILE A C 1
ATOM 1045 O O . ILE A 1 130 ? -16.507 5.163 19.639 1.00 96.19 130 ILE A O 1
ATOM 1049 N N . THR A 1 131 ? -16.988 4.854 17.469 1.00 97.00 131 THR A N 1
ATOM 1050 C CA . THR A 1 131 ? -18.419 5.159 17.608 1.00 97.00 131 THR A CA 1
ATOM 1051 C C . THR A 1 131 ? -19.109 4.209 18.587 1.00 97.00 131 THR A C 1
ATOM 1053 O O . THR A 1 131 ? -19.871 4.661 19.442 1.00 97.00 131 THR A O 1
ATOM 1056 N N . TRP A 1 132 ? -18.803 2.912 18.527 1.00 96.88 132 TRP A N 1
ATOM 1057 C CA . TRP A 1 132 ? -19.339 1.923 19.465 1.00 96.88 132 TRP A CA 1
ATOM 1058 C C . TRP A 1 132 ? -18.947 2.208 20.919 1.00 96.88 132 TRP A C 1
ATOM 1060 O O . TRP A 1 132 ? -19.798 2.138 21.807 1.00 96.88 132 TRP A O 1
ATOM 1070 N N . ILE A 1 133 ? -17.692 2.600 21.166 1.00 96.75 133 ILE A N 1
ATOM 1071 C CA . ILE A 1 133 ? -17.234 3.012 22.503 1.00 96.75 133 ILE A CA 1
ATOM 1072 C C . ILE A 1 133 ? -18.038 4.217 23.007 1.00 96.75 133 ILE A C 1
ATOM 1074 O O . ILE A 1 133 ? -18.481 4.220 24.156 1.00 96.75 133 ILE A O 1
ATOM 1078 N N . VAL A 1 134 ? -18.262 5.226 22.159 1.00 96.81 134 VAL A N 1
ATOM 1079 C CA . VAL A 1 134 ? -19.035 6.425 22.530 1.00 96.81 134 VAL A CA 1
ATOM 1080 C C . VAL A 1 134 ? -20.477 6.067 22.894 1.00 96.81 134 VAL A C 1
ATOM 1082 O O . VAL A 1 134 ? -20.980 6.541 23.913 1.00 96.81 134 VAL A O 1
ATOM 1085 N N . ILE A 1 135 ? -21.131 5.198 22.118 1.00 97.31 135 ILE A N 1
ATOM 1086 C CA . ILE A 1 135 ? -22.493 4.728 22.417 1.00 97.31 135 ILE A CA 1
ATOM 1087 C C . ILE A 1 135 ? -22.536 4.039 23.790 1.00 97.31 135 ILE A C 1
ATOM 1089 O O . ILE A 1 135 ? -23.401 4.357 24.608 1.00 97.31 135 ILE A O 1
ATOM 1093 N N . ILE A 1 136 ? -21.580 3.150 24.081 1.00 97.06 136 ILE A N 1
ATOM 1094 C CA . ILE A 1 136 ? -21.493 2.453 25.375 1.00 97.06 136 ILE A CA 1
ATOM 1095 C C . ILE A 1 136 ? -21.295 3.448 26.531 1.00 97.06 136 ILE A C 1
ATOM 1097 O O . ILE A 1 136 ? -21.964 3.334 27.560 1.00 97.06 136 ILE A O 1
ATOM 1101 N N . LEU A 1 137 ? -20.425 4.449 26.365 1.00 96.81 137 LEU A N 1
ATOM 1102 C CA . LEU A 1 137 ? -20.177 5.476 27.384 1.00 96.81 137 LEU A CA 1
ATOM 1103 C C . LEU A 1 137 ? -21.437 6.289 27.714 1.00 96.81 137 LEU A C 1
ATOM 1105 O O . LEU A 1 137 ? -21.708 6.548 28.889 1.00 96.81 137 LEU A O 1
ATOM 1109 N N . ILE A 1 138 ? -22.233 6.650 26.702 1.00 97.56 138 ILE A N 1
ATOM 1110 C CA . ILE A 1 138 ? -23.502 7.368 26.900 1.00 97.56 138 ILE A CA 1
ATOM 1111 C C . ILE A 1 138 ? -24.492 6.502 27.693 1.00 97.56 138 ILE A C 1
ATOM 1113 O O . ILE A 1 138 ? -25.105 6.992 28.642 1.00 97.56 138 ILE A O 1
ATOM 1117 N N . VAL A 1 139 ? -24.618 5.211 27.366 1.00 98.00 139 VAL A N 1
ATOM 1118 C CA . VAL A 1 139 ? -25.514 4.286 28.086 1.00 98.00 139 VAL A CA 1
ATOM 1119 C C . VAL A 1 139 ? -25.123 4.165 29.560 1.00 98.00 139 VAL A C 1
ATOM 1121 O O . VAL A 1 139 ? -25.985 4.273 30.432 1.00 98.00 139 VAL A O 1
ATOM 1124 N N . ILE A 1 140 ? -23.830 4.001 29.855 1.00 97.44 140 ILE A N 1
ATOM 1125 C CA . ILE A 1 140 ? -23.336 3.930 31.239 1.00 97.44 140 ILE A CA 1
ATOM 1126 C C . ILE A 1 140 ? -23.644 5.232 31.991 1.00 97.44 140 ILE A C 1
ATOM 1128 O O . ILE A 1 140 ? -24.117 5.186 33.126 1.00 97.44 140 ILE A O 1
ATOM 1132 N N . SER A 1 141 ? -23.444 6.391 31.357 1.00 97.06 141 SER A N 1
ATOM 1133 C CA . SER A 1 141 ? -23.762 7.693 31.958 1.00 97.06 141 SER A CA 1
ATOM 1134 C C . SER A 1 141 ? -25.251 7.827 32.314 1.00 97.06 141 SER A C 1
ATOM 1136 O O . SER A 1 141 ? -25.594 8.268 33.416 1.00 97.06 141 SER A O 1
ATOM 1138 N N . ILE A 1 142 ? -26.144 7.375 31.429 1.00 97.50 142 ILE A N 1
ATOM 1139 C CA . ILE A 1 142 ? -27.590 7.361 31.690 1.00 97.50 142 ILE A CA 1
ATOM 1140 C C . ILE A 1 142 ? -27.924 6.415 32.857 1.00 97.50 142 ILE A C 1
ATOM 1142 O O . ILE A 1 142 ? -28.705 6.775 33.732 1.00 97.50 142 ILE A O 1
ATOM 1146 N N . LEU A 1 143 ? -27.308 5.232 32.938 1.00 96.88 143 LEU A N 1
ATOM 1147 C CA . LEU A 1 143 ? -27.542 4.303 34.054 1.00 96.88 143 LEU A CA 1
ATOM 1148 C C . LEU A 1 143 ? -27.080 4.868 35.406 1.00 96.88 143 LEU A C 1
ATOM 1150 O O . LEU A 1 143 ? -27.779 4.711 36.409 1.00 96.88 143 LEU A O 1
ATOM 1154 N N . VAL A 1 144 ? -25.936 5.555 35.448 1.00 96.62 144 VAL A N 1
ATOM 1155 C CA . VAL A 1 144 ? -25.434 6.194 36.677 1.00 96.62 144 VAL A CA 1
ATOM 1156 C C . VAL A 1 144 ? -26.377 7.310 37.133 1.00 96.62 144 VAL A C 1
ATOM 1158 O O . VAL A 1 144 ? -26.752 7.367 38.301 1.00 96.62 144 VAL A O 1
ATOM 1161 N N . THR A 1 145 ? -26.834 8.155 36.210 1.00 96.56 145 THR A N 1
ATOM 1162 C CA . THR A 1 145 ? -27.773 9.238 36.547 1.00 96.56 145 THR A CA 1
ATOM 1163 C C . THR A 1 145 ? -29.142 8.705 36.981 1.00 96.56 145 THR A C 1
ATOM 1165 O O . THR A 1 145 ? -29.718 9.206 37.948 1.00 96.56 145 THR A O 1
ATOM 1168 N N . LEU A 1 146 ? -29.649 7.642 36.345 1.00 95.81 146 LEU A N 1
ATOM 1169 C CA . LEU A 1 146 ? -30.893 6.986 36.758 1.00 95.81 146 LEU A CA 1
ATOM 1170 C C . LEU A 1 146 ? -30.776 6.320 38.131 1.00 95.81 146 LEU A C 1
ATOM 1172 O O . LEU A 1 146 ? -31.695 6.443 38.943 1.00 95.81 146 LEU A O 1
ATOM 1176 N N . THR A 1 147 ? -29.666 5.635 38.414 1.00 95.38 147 THR A N 1
ATOM 1177 C CA . THR A 1 147 ? -29.455 5.015 39.732 1.00 95.38 147 THR A CA 1
ATOM 1178 C C . THR A 1 147 ? -29.329 6.072 40.826 1.00 95.38 147 THR A C 1
ATOM 1180 O O . THR A 1 147 ? -29.960 5.916 41.867 1.00 95.38 147 THR A O 1
ATOM 1183 N N . GLU A 1 148 ? -28.632 7.187 40.587 1.00 94.19 148 GLU A N 1
ATOM 1184 C CA . GLU A 1 148 ? -28.547 8.311 41.531 1.00 94.19 148 GLU A CA 1
ATOM 1185 C C . GLU A 1 148 ? -29.928 8.914 41.849 1.00 94.19 148 GLU A C 1
ATOM 1187 O O . GLU A 1 148 ? -30.280 9.096 43.020 1.00 94.19 148 GLU A O 1
ATOM 1192 N N . VAL A 1 149 ? -30.737 9.197 40.823 1.00 95.00 149 VAL A N 1
ATOM 1193 C CA . VAL A 1 149 ? -32.088 9.758 41.001 1.00 95.00 149 VAL A CA 1
ATOM 1194 C C . VAL A 1 149 ? -33.020 8.748 41.677 1.00 95.00 149 VAL A C 1
ATOM 1196 O O . VAL A 1 149 ? -33.759 9.116 42.595 1.00 95.00 149 VAL A O 1
ATOM 1199 N N . GLY A 1 150 ? -32.955 7.473 41.287 1.00 93.50 150 GLY A N 1
ATOM 1200 C CA . GLY A 1 150 ? -33.727 6.396 41.905 1.00 93.50 150 GLY A CA 1
ATOM 1201 C C . GLY A 1 150 ? -33.394 6.212 43.387 1.00 93.50 150 GLY A C 1
ATOM 1202 O O . GLY A 1 150 ? -34.303 6.119 44.213 1.00 93.50 150 GLY A O 1
ATOM 1203 N N . LEU A 1 151 ? -32.106 6.252 43.750 1.00 93.12 151 LEU A N 1
ATOM 1204 C CA . LEU A 1 151 ? -31.655 6.150 45.141 1.00 93.12 151 LEU A CA 1
ATOM 1205 C C . LEU A 1 151 ? -32.210 7.301 45.991 1.00 93.12 151 LEU A C 1
ATOM 1207 O O . LEU A 1 151 ? -32.698 7.084 47.103 1.00 93.12 151 LEU A O 1
ATOM 1211 N N . ARG A 1 152 ? -32.188 8.526 45.447 1.00 89.56 152 ARG A N 1
ATOM 1212 C CA . ARG A 1 152 ? -32.754 9.716 46.103 1.00 89.56 152 ARG A CA 1
ATOM 1213 C C . ARG A 1 152 ? -34.263 9.594 46.312 1.00 89.56 152 ARG A C 1
ATOM 1215 O O . ARG A 1 152 ? -34.751 9.928 47.390 1.00 89.56 152 ARG A O 1
ATOM 1222 N N . PHE A 1 153 ? -34.999 9.094 45.320 1.00 90.69 153 PHE A N 1
ATOM 1223 C CA . PHE A 1 153 ? -36.450 8.921 45.423 1.00 90.69 153 PHE A CA 1
ATOM 1224 C C . PHE A 1 153 ? -36.840 7.846 46.449 1.00 90.69 153 PHE A C 1
ATOM 1226 O O . PHE A 1 153 ? -37.734 8.068 47.266 1.00 90.69 153 PHE A O 1
ATOM 1233 N N . ILE A 1 154 ? -36.131 6.711 46.475 1.00 88.06 154 ILE A N 1
ATOM 1234 C CA . ILE A 1 154 ? -36.363 5.636 47.456 1.00 88.06 154 ILE A CA 1
ATOM 1235 C C . ILE A 1 154 ? -36.099 6.128 48.886 1.00 88.06 154 ILE A C 1
ATOM 1237 O O . ILE A 1 154 ? -36.893 5.849 49.787 1.00 88.06 154 ILE A O 1
ATOM 1241 N N . LEU A 1 155 ? -35.022 6.893 49.101 1.00 84.38 155 LEU A N 1
ATOM 1242 C CA . LEU A 1 155 ? -34.723 7.492 50.407 1.00 84.38 155 LEU A CA 1
ATOM 1243 C C . LEU A 1 155 ? -35.844 8.425 50.887 1.00 84.38 155 LEU A C 1
ATOM 1245 O O . LEU A 1 155 ? -36.203 8.389 52.063 1.00 84.38 155 LEU A O 1
ATOM 1249 N N . LEU A 1 156 ? -36.425 9.224 49.986 1.00 78.25 156 LEU A N 1
ATOM 1250 C CA . LEU A 1 156 ? -37.533 10.126 50.318 1.00 78.25 156 LEU A CA 1
ATOM 1251 C C . LEU A 1 156 ? -38.839 9.369 50.592 1.00 78.25 156 LEU A C 1
ATOM 1253 O O . LEU A 1 156 ? -39.537 9.693 51.553 1.00 78.25 156 LEU A O 1
ATOM 1257 N N . SER A 1 157 ? -39.147 8.328 49.815 1.00 80.88 157 SER A N 1
ATOM 1258 C CA . SER A 1 157 ? -40.345 7.511 50.045 1.00 80.88 157 SER A CA 1
ATOM 1259 C C . SER A 1 157 ? -40.283 6.759 51.377 1.00 80.88 157 SER A C 1
ATOM 1261 O O . SER A 1 157 ? -41.312 6.610 52.033 1.00 80.88 157 SER A O 1
ATOM 1263 N N . LYS A 1 158 ? -39.091 6.328 51.822 1.00 72.94 158 LYS A N 1
ATOM 1264 C CA . LYS A 1 158 ? -38.941 5.598 53.092 1.00 72.94 158 LYS A CA 1
ATOM 1265 C C . LYS A 1 158 ? -39.147 6.476 54.336 1.00 72.94 158 LYS A C 1
ATOM 1267 O O . LYS A 1 158 ? -39.427 5.945 55.402 1.00 72.94 158 LYS A O 1
ATOM 1272 N N . ASN A 1 159 ? -39.083 7.804 54.203 1.00 60.84 159 ASN A N 1
ATOM 1273 C CA . ASN A 1 159 ? -39.346 8.739 55.306 1.00 60.84 159 ASN A CA 1
ATOM 1274 C C . ASN A 1 159 ? -40.833 9.077 55.510 1.00 60.84 159 ASN A C 1
ATOM 1276 O O . ASN A 1 159 ? -41.167 9.708 56.508 1.00 60.84 159 ASN A O 1
ATOM 1280 N N . SER A 1 160 ? -41.732 8.673 54.604 1.00 55.91 160 SER A N 1
ATOM 1281 C CA . SER A 1 160 ? -43.176 8.924 54.769 1.00 55.91 160 SER A CA 1
ATOM 1282 C C . SER A 1 160 ? -43.905 7.826 55.560 1.00 55.91 160 SER A C 1
ATOM 1284 O O . SER A 1 160 ? -45.056 8.033 55.929 1.00 55.91 160 SER A O 1
ATOM 1286 N N . ASP A 1 161 ? -43.245 6.697 55.855 1.00 50.44 161 ASP A N 1
ATOM 1287 C CA . ASP A 1 161 ? -43.865 5.513 56.484 1.00 50.44 161 ASP A CA 1
ATOM 1288 C C . ASP A 1 161 ? -43.341 5.207 57.904 1.00 50.44 161 ASP A C 1
ATOM 1290 O O . ASP A 1 161 ? -43.642 4.170 58.488 1.00 50.44 161 ASP A O 1
ATOM 1294 N N . GLU A 1 162 ? -42.580 6.125 58.514 1.00 48.09 162 GLU A N 1
ATOM 1295 C CA . GLU A 1 162 ? -42.208 6.035 59.932 1.00 48.09 162 GLU A CA 1
ATOM 1296 C C . GLU A 1 162 ? -43.060 6.948 60.815 1.00 48.09 162 GLU A C 1
ATOM 1298 O O . GLU A 1 162 ? -42.583 7.805 61.560 1.00 48.09 162 GLU A O 1
ATOM 1303 N N . GLY A 1 163 ? -44.354 6.641 60.840 1.00 42.59 163 GLY A N 1
ATOM 1304 C CA . GLY A 1 163 ? -45.147 6.755 62.059 1.00 42.59 163 GLY A CA 1
ATOM 1305 C C . GLY A 1 163 ? -44.739 5.678 63.074 1.00 42.59 163 GLY A C 1
ATOM 1306 O O . GLY A 1 163 ? -45.530 4.799 63.390 1.00 42.59 163 GLY A O 1
ATOM 1307 N N . GLY A 1 164 ? -43.506 5.745 63.590 1.00 42.59 164 GLY A N 1
ATOM 1308 C CA . GLY A 1 164 ? -43.119 5.106 64.853 1.00 42.59 164 GLY A CA 1
ATOM 1309 C C . GLY A 1 164 ? -42.438 3.731 64.806 1.00 42.59 164 GLY A C 1
ATOM 1310 O O . GLY A 1 164 ? -43.025 2.752 65.253 1.00 42.59 164 GLY A O 1
ATOM 1311 N N . LYS A 1 165 ? -41.137 3.672 64.476 1.00 44.44 165 LYS A N 1
ATOM 1312 C CA . LYS A 1 165 ? -40.148 2.864 65.233 1.00 44.44 165 LYS A CA 1
ATOM 1313 C C . LYS A 1 165 ? -38.708 3.221 64.831 1.00 44.44 165 LYS A C 1
ATOM 1315 O O . LYS A 1 165 ? -38.264 2.877 63.756 1.00 44.44 165 LYS A O 1
ATOM 1320 N N . LYS A 1 166 ? -37.981 3.880 65.742 1.00 50.53 166 LYS A N 1
ATOM 1321 C CA . LYS A 1 166 ? -36.588 4.371 65.615 1.00 50.53 166 LYS A CA 1
ATOM 1322 C C . LYS A 1 166 ? -35.649 3.471 64.763 1.00 50.53 166 LYS A C 1
ATOM 1324 O O . LYS A 1 166 ? -35.353 2.364 65.221 1.00 50.53 166 LYS A O 1
ATOM 1329 N N . PRO A 1 167 ? -35.051 3.963 63.652 1.00 47.66 167 PRO A N 1
ATOM 1330 C CA . PRO A 1 167 ? -34.096 3.198 62.846 1.00 47.66 167 PRO A CA 1
ATOM 1331 C C . PRO A 1 167 ? -32.679 3.807 62.882 1.00 47.66 167 PRO A C 1
ATOM 1333 O O . PRO A 1 167 ? -32.169 4.314 61.888 1.00 47.66 167 PRO A O 1
ATOM 1336 N N . GLY A 1 168 ? -32.004 3.757 64.032 1.00 48.22 168 GLY A N 1
ATOM 1337 C CA . GLY A 1 168 ? -30.572 4.103 64.108 1.00 48.22 168 GLY A CA 1
ATOM 1338 C C . GLY A 1 168 ? -29.645 2.937 63.741 1.00 48.22 168 GLY A C 1
ATOM 1339 O O . GLY A 1 168 ? -28.562 3.139 63.206 1.00 48.22 168 GLY A O 1
ATOM 1340 N N . GLU A 1 169 ? -30.083 1.702 63.995 1.00 46.72 169 GLU A N 1
ATOM 1341 C CA . GLU A 1 169 ? -29.202 0.522 63.987 1.00 46.72 169 GLU A CA 1
ATOM 1342 C C . GLU A 1 169 ? -29.418 -0.399 62.775 1.00 46.72 169 GLU A C 1
ATOM 1344 O O . GLU A 1 169 ? -28.507 -1.101 62.338 1.00 46.72 169 GLU A O 1
ATOM 1349 N N . THR A 1 170 ? -30.606 -0.362 62.170 1.00 50.06 170 THR A N 1
ATOM 1350 C CA . THR A 1 170 ? -30.977 -1.226 61.038 1.00 50.06 170 THR A CA 1
ATOM 1351 C C . THR A 1 170 ? -30.516 -0.664 59.692 1.00 50.06 170 THR A C 1
ATOM 1353 O O . THR A 1 170 ? -30.159 -1.426 58.798 1.00 50.06 170 THR A O 1
ATOM 1356 N N . ALA A 1 171 ? -30.468 0.666 59.542 1.00 53.66 171 ALA A N 1
ATOM 1357 C CA . ALA A 1 171 ? -30.044 1.318 58.300 1.00 53.66 171 ALA A CA 1
ATOM 1358 C C . ALA A 1 171 ? -28.534 1.163 58.040 1.00 53.66 171 ALA A C 1
ATOM 1360 O O . ALA A 1 171 ? -28.126 0.933 56.904 1.00 53.66 171 ALA A O 1
ATOM 1361 N N . VAL A 1 172 ? -27.716 1.204 59.099 1.00 50.50 172 VAL A N 1
ATOM 1362 C CA . VAL A 1 172 ? -26.261 0.985 59.015 1.00 50.50 172 VAL A CA 1
ATOM 1363 C C . VAL A 1 172 ? -25.942 -0.469 58.654 1.00 50.50 172 VAL A C 1
ATOM 1365 O O . VAL A 1 172 ? -25.029 -0.721 57.874 1.00 50.50 172 VAL A O 1
ATOM 1368 N N . ARG A 1 173 ? -26.738 -1.431 59.145 1.00 47.09 173 ARG A N 1
ATOM 1369 C CA . ARG A 1 173 ? -26.596 -2.848 58.775 1.00 47.09 173 ARG A CA 1
ATOM 1370 C C . ARG A 1 173 ? -26.988 -3.138 57.324 1.00 47.09 173 ARG A C 1
ATOM 1372 O O . ARG A 1 173 ? -26.367 -3.994 56.717 1.00 47.09 173 ARG A O 1
ATOM 1379 N N . MET A 1 174 ? -27.949 -2.408 56.753 1.00 46.00 174 MET A N 1
ATOM 1380 C CA . MET A 1 174 ? -28.325 -2.549 55.335 1.00 46.00 174 MET A CA 1
ATOM 1381 C C . MET A 1 174 ? -27.340 -1.870 54.374 1.00 46.00 174 MET A C 1
ATOM 1383 O O . MET A 1 174 ? -27.138 -2.363 53.271 1.00 46.00 174 MET A O 1
ATOM 1387 N N . LEU A 1 175 ? -26.695 -0.769 54.779 1.00 48.56 175 LEU A N 1
ATOM 1388 C CA . LEU A 1 175 ? -25.634 -0.141 53.977 1.00 48.56 175 LEU A CA 1
ATOM 1389 C C . LEU A 1 175 ? -24.366 -1.007 53.883 1.00 48.56 175 LEU A C 1
ATOM 1391 O O . LEU A 1 175 ? -23.596 -0.846 52.941 1.00 48.56 175 LEU A O 1
ATOM 1395 N N . LEU A 1 176 ? -24.167 -1.932 54.827 1.00 47.84 176 LEU A N 1
ATOM 1396 C CA . LEU A 1 176 ? -23.098 -2.934 54.779 1.00 47.84 176 LEU A CA 1
ATOM 1397 C C . LEU A 1 176 ? -23.453 -4.180 53.952 1.00 47.84 176 LEU A C 1
ATOM 1399 O O . LEU A 1 176 ? -22.577 -5.012 53.745 1.00 47.84 176 LEU A O 1
ATOM 1403 N N . ASP A 1 177 ? -24.688 -4.295 53.457 1.00 40.50 177 ASP A N 1
ATOM 1404 C CA . ASP A 1 177 ? -25.180 -5.471 52.725 1.00 40.50 177 ASP A CA 1
ATOM 1405 C C . ASP A 1 177 ? -25.593 -5.108 51.287 1.00 40.50 177 ASP A C 1
ATOM 1407 O O . ASP A 1 177 ? -26.626 -5.530 50.767 1.00 40.50 177 ASP A O 1
ATOM 1411 N N . VAL A 1 178 ? -24.788 -4.265 50.630 1.00 40.91 178 VAL A N 1
ATOM 1412 C CA . VAL A 1 178 ? -24.868 -4.094 49.175 1.00 40.91 178 VAL A CA 1
ATOM 1413 C C . VAL A 1 178 ? -24.389 -5.406 48.548 1.00 40.91 178 VAL A C 1
ATOM 1415 O O . VAL A 1 178 ? -23.227 -5.766 48.756 1.00 40.91 178 VAL A O 1
ATOM 1418 N N . PRO A 1 179 ? -25.217 -6.126 47.767 1.00 37.09 179 PRO A N 1
ATOM 1419 C CA . PRO A 1 179 ? -24.726 -7.274 47.029 1.00 37.09 179 PRO A CA 1
ATOM 1420 C C . PRO A 1 179 ? -23.700 -6.746 46.029 1.00 37.09 179 PRO A C 1
ATOM 1422 O O . PRO A 1 179 ? -24.030 -5.959 45.139 1.00 37.09 179 PRO A O 1
ATOM 1425 N N . GLN A 1 180 ? -22.435 -7.128 46.207 1.00 38.59 180 GLN A N 1
ATOM 1426 C CA . GLN A 1 180 ? -21.415 -6.857 45.208 1.00 38.59 180 GLN A CA 1
ATOM 1427 C C . GLN A 1 180 ? -21.845 -7.559 43.920 1.00 38.59 180 GLN A C 1
ATOM 1429 O O . GLN A 1 180 ? -21.847 -8.785 43.834 1.00 38.59 180 GLN A O 1
ATOM 1434 N N . VAL A 1 181 ? -22.241 -6.775 42.918 1.00 38.34 181 VAL A N 1
ATOM 1435 C CA . VAL A 1 181 ? -22.268 -7.244 41.536 1.00 38.34 181 VAL A CA 1
ATOM 1436 C C . VAL A 1 181 ? -20.817 -7.553 41.194 1.00 38.34 181 VAL A C 1
ATOM 1438 O O . VAL A 1 181 ? -20.006 -6.645 41.010 1.00 38.34 181 VAL A O 1
ATOM 1441 N N . ASP A 1 182 ? -20.488 -8.841 41.219 1.00 34.88 182 ASP A N 1
ATOM 1442 C CA . ASP A 1 182 ? -19.145 -9.354 40.987 1.00 34.88 182 ASP A CA 1
ATOM 1443 C C . ASP A 1 182 ? -18.797 -9.194 39.504 1.00 34.88 182 ASP A C 1
ATOM 1445 O O . ASP A 1 182 ? -18.980 -10.082 38.671 1.00 34.88 182 ASP A O 1
ATOM 1449 N N . VAL A 1 183 ? -18.326 -8.000 39.150 1.00 42.50 183 VAL A N 1
ATOM 1450 C CA . VAL A 1 183 ? -17.613 -7.771 37.897 1.00 42.50 183 VAL A CA 1
ATOM 1451 C C . VAL A 1 183 ? -16.204 -8.320 38.096 1.00 42.50 183 VAL A C 1
ATOM 1453 O O . VAL A 1 183 ? -15.285 -7.554 38.348 1.00 42.50 183 VAL A O 1
ATOM 1456 N N . GLY A 1 184 ? -16.059 -9.648 38.053 1.00 36.56 184 GLY A N 1
ATOM 1457 C CA . GLY A 1 184 ? -14.836 -10.395 37.723 1.00 36.56 184 GLY A CA 1
ATOM 1458 C C . GLY A 1 184 ? -13.487 -9.865 38.231 1.00 36.56 184 GLY A C 1
ATOM 1459 O O . GLY A 1 184 ? -12.491 -10.008 37.527 1.00 36.56 184 GLY A O 1
ATOM 1460 N N . ILE A 1 185 ? -13.429 -9.253 39.416 1.00 39.78 185 ILE A N 1
ATOM 1461 C CA . ILE A 1 185 ? -12.192 -8.782 40.073 1.00 39.78 185 ILE A CA 1
ATOM 1462 C C . ILE A 1 185 ? -11.983 -9.532 41.412 1.00 39.78 185 ILE A C 1
ATOM 1464 O O . ILE A 1 185 ? -10.969 -9.357 42.087 1.00 39.78 185 ILE A O 1
ATOM 1468 N N . GLY A 1 186 ? -12.884 -10.457 41.775 1.00 38.72 186 GLY A N 1
ATOM 1469 C CA . GLY A 1 186 ? -12.832 -11.234 43.023 1.00 38.72 186 GLY A CA 1
ATOM 1470 C C . GLY A 1 186 ? -11.589 -12.118 43.219 1.00 38.72 186 GLY A C 1
ATOM 1471 O O . GLY A 1 186 ? -11.251 -12.448 44.354 1.00 38.72 186 GLY A O 1
ATOM 1472 N N . GLY A 1 187 ? -10.850 -12.451 42.153 1.00 39.53 187 GLY A N 1
ATOM 1473 C CA . GLY A 1 187 ? -9.639 -13.280 42.248 1.00 39.53 187 GLY A CA 1
ATOM 1474 C C . GLY A 1 187 ? -8.462 -12.597 42.956 1.00 39.53 187 GLY A C 1
ATOM 1475 O O . GLY A 1 187 ? -7.728 -13.240 43.698 1.00 39.53 187 GLY A O 1
ATOM 1476 N N . LEU A 1 188 ? -8.304 -11.279 42.792 1.00 43.84 188 LEU A N 1
ATOM 1477 C CA . LEU A 1 188 ? -7.175 -10.545 43.380 1.00 43.84 188 LEU A CA 1
ATOM 1478 C C . LEU A 1 188 ? -7.399 -10.208 44.860 1.00 43.84 188 LEU A C 1
ATOM 1480 O O . LEU A 1 188 ? -6.446 -10.189 45.634 1.00 43.84 188 LEU A O 1
ATOM 1484 N N . ALA A 1 189 ? -8.648 -9.987 45.278 1.00 46.97 189 ALA A N 1
ATOM 1485 C CA . ALA A 1 189 ? -8.972 -9.667 46.669 1.00 46.97 189 ALA A CA 1
ATOM 1486 C C . ALA A 1 189 ? -8.752 -10.867 47.610 1.00 46.97 189 ALA A C 1
ATOM 1488 O O . ALA A 1 189 ? -8.205 -10.699 48.702 1.00 46.97 189 ALA A O 1
ATOM 1489 N N . GLY A 1 190 ? -9.102 -12.081 47.164 1.00 47.91 190 GLY A N 1
ATOM 1490 C CA . GLY A 1 190 ? -8.885 -13.313 47.933 1.00 47.91 190 GLY A CA 1
ATOM 1491 C C . GLY A 1 190 ? -7.403 -13.645 48.140 1.00 47.91 190 GLY A C 1
ATOM 1492 O O . GLY A 1 190 ? -7.012 -14.101 49.213 1.00 47.91 190 GLY A O 1
ATOM 1493 N N . GLU A 1 191 ? -6.557 -13.341 47.154 1.00 49.03 191 GLU A N 1
ATOM 1494 C CA . GLU A 1 191 ? -5.111 -13.597 47.223 1.00 49.03 191 GLU A CA 1
ATOM 1495 C C . GLU A 1 191 ? -4.352 -12.553 48.063 1.00 49.03 191 GLU A C 1
ATOM 1497 O O . GLU A 1 191 ? -3.276 -12.824 48.606 1.00 49.03 191 GLU A O 1
ATOM 1502 N N . LEU A 1 192 ? -4.942 -11.366 48.235 1.00 48.66 192 LEU A N 1
ATOM 1503 C CA . LEU A 1 192 ? -4.392 -10.289 49.056 1.00 48.66 192 LEU A CA 1
ATOM 1504 C C . LEU A 1 192 ? -4.717 -10.444 50.546 1.00 48.66 192 LEU A C 1
ATOM 1506 O O . LEU A 1 192 ? -3.928 -9.995 51.367 1.00 48.66 192 LEU A O 1
ATOM 1510 N N . GLN A 1 193 ? -5.804 -11.124 50.924 1.00 50.69 193 GLN A N 1
ATOM 1511 C CA . GLN A 1 193 ? -6.155 -11.322 52.338 1.00 50.69 193 GLN A CA 1
ATOM 1512 C C . GLN A 1 193 ? -5.246 -12.342 53.055 1.00 50.69 193 GLN A C 1
ATOM 1514 O O . GLN A 1 193 ? -5.093 -12.288 54.274 1.00 50.69 193 GLN A O 1
ATOM 1519 N N . GLY A 1 194 ? -4.589 -13.236 52.305 1.00 51.34 194 GLY A N 1
ATOM 1520 C CA . GLY A 1 194 ? -3.567 -14.154 52.828 1.00 51.34 194 GLY A CA 1
ATOM 1521 C C . GLY A 1 194 ? -2.188 -13.513 53.026 1.00 51.34 194 GLY A C 1
ATOM 1522 O O . GLY A 1 194 ? -1.312 -14.104 53.660 1.00 51.34 194 GLY A O 1
ATOM 1523 N N . ARG A 1 195 ? -1.974 -12.300 52.505 1.00 54.72 195 ARG A N 1
ATOM 1524 C CA . ARG A 1 195 ? -0.732 -11.545 52.681 1.00 54.72 195 ARG A CA 1
ATOM 1525 C C . ARG A 1 195 ? -1.054 -10.392 53.620 1.00 54.72 195 ARG A C 1
ATOM 1527 O O . ARG A 1 195 ? -1.907 -9.576 53.320 1.00 54.72 195 ARG A O 1
ATOM 1534 N N . ASN A 1 196 ? -0.402 -10.340 54.778 1.00 56.88 196 ASN A N 1
ATOM 1535 C CA . ASN A 1 196 ? -0.569 -9.296 55.795 1.00 56.88 196 ASN A CA 1
ATOM 1536 C C . ASN A 1 196 ? -0.052 -7.933 55.282 1.00 56.88 196 ASN A C 1
ATOM 1538 O O . ASN A 1 196 ? 0.958 -7.422 55.765 1.00 56.88 196 ASN A O 1
ATOM 1542 N N . VAL A 1 197 ? -0.690 -7.393 54.241 1.00 63.16 197 VAL A N 1
ATOM 1543 C CA . VAL A 1 197 ? -0.309 -6.158 53.560 1.00 63.16 197 VAL A CA 1
ATOM 1544 C C . VAL A 1 197 ? -0.743 -5.004 54.443 1.00 63.16 197 VAL A C 1
ATOM 1546 O O . VAL A 1 197 ? -1.929 -4.761 54.667 1.00 63.16 197 VAL A O 1
ATOM 1549 N N . THR A 1 198 ? 0.245 -4.305 54.981 1.00 66.44 198 THR A N 1
ATOM 1550 C CA . THR A 1 198 ? 0.009 -3.153 55.844 1.00 66.44 198 THR A CA 1
ATOM 1551 C C . THR A 1 198 ? -0.234 -1.901 55.001 1.00 66.44 198 THR A C 1
ATOM 1553 O O . THR A 1 198 ? 0.206 -1.795 53.856 1.00 66.44 198 THR A O 1
ATOM 1556 N N . ILE A 1 199 ? -0.920 -0.906 55.572 1.00 63.53 199 ILE A N 1
ATOM 1557 C CA . ILE A 1 199 ? -1.188 0.394 54.922 1.00 63.53 199 ILE A CA 1
ATOM 1558 C C . ILE A 1 199 ? 0.111 1.079 54.445 1.00 63.53 199 ILE A C 1
ATOM 1560 O O . ILE A 1 199 ? 0.090 1.874 53.503 1.00 63.53 199 ILE A O 1
ATOM 1564 N N . GLU A 1 200 ? 1.255 0.754 55.052 1.00 67.94 200 GLU A N 1
ATOM 1565 C CA . GLU A 1 200 ? 2.562 1.264 54.633 1.00 67.94 200 GLU A CA 1
ATOM 1566 C C . GLU A 1 200 ? 3.044 0.693 53.297 1.00 67.94 200 GLU A C 1
ATOM 1568 O O . GLU A 1 200 ? 3.617 1.440 52.499 1.00 67.94 200 GLU A O 1
ATOM 1573 N N . ASP A 1 201 ? 2.754 -0.575 53.001 1.00 68.88 201 ASP A N 1
ATOM 1574 C CA . ASP A 1 201 ? 3.116 -1.200 51.726 1.00 68.88 201 ASP A CA 1
ATOM 1575 C C . ASP A 1 201 ? 2.323 -0.580 50.575 1.00 68.88 201 ASP A C 1
ATOM 1577 O O . ASP A 1 201 ? 2.891 -0.231 49.542 1.00 68.88 201 ASP A O 1
ATOM 1581 N N . VAL A 1 202 ? 1.033 -0.312 50.791 1.00 67.25 202 VAL A N 1
ATOM 1582 C CA . VAL A 1 202 ? 0.177 0.374 49.808 1.00 67.25 202 VAL A CA 1
ATOM 1583 C C . VAL A 1 202 ? 0.670 1.800 49.552 1.00 67.25 202 VAL A C 1
ATOM 1585 O O . VAL A 1 202 ? 0.718 2.260 48.410 1.00 67.25 202 VAL A O 1
ATOM 1588 N N . ARG A 1 203 ? 1.118 2.501 50.601 1.00 70.06 203 ARG A N 1
ATOM 1589 C CA . ARG A 1 203 ? 1.689 3.850 50.474 1.00 70.06 203 ARG A CA 1
ATOM 1590 C C . ARG A 1 203 ? 3.055 3.829 49.769 1.00 70.06 203 ARG A C 1
ATOM 1592 O O . ARG A 1 203 ? 3.404 4.794 49.088 1.00 70.06 203 ARG A O 1
ATOM 1599 N N . ARG A 1 204 ? 3.814 2.735 49.897 1.00 70.00 204 ARG A N 1
ATOM 1600 C CA . ARG A 1 204 ? 5.068 2.497 49.166 1.00 70.00 204 ARG A CA 1
ATOM 1601 C C . ARG A 1 204 ? 4.800 2.179 47.690 1.00 70.00 204 ARG A C 1
ATOM 1603 O O . ARG A 1 204 ? 5.491 2.715 46.833 1.00 70.00 204 ARG A O 1
ATOM 1610 N N . TRP A 1 205 ? 3.764 1.405 47.382 1.00 67.81 205 TRP A N 1
ATOM 1611 C CA . TRP A 1 205 ? 3.349 1.102 46.007 1.00 67.81 205 TRP A CA 1
ATOM 1612 C C . TRP A 1 205 ? 2.777 2.329 45.298 1.00 67.81 205 TRP A C 1
ATOM 1614 O O . TRP A 1 205 ? 3.067 2.545 44.130 1.00 67.81 205 TRP A O 1
ATOM 1624 N N . SER A 1 206 ? 2.041 3.183 46.015 1.00 68.88 206 SER A N 1
ATOM 1625 C CA . SER A 1 206 ? 1.593 4.484 45.503 1.00 68.88 206 SER A CA 1
ATOM 1626 C C . SER A 1 206 ? 2.767 5.395 45.140 1.00 68.88 206 SER A C 1
ATOM 1628 O O . SER A 1 206 ? 2.705 6.070 44.116 1.00 68.88 206 SER A O 1
ATOM 1630 N N . ARG A 1 207 ? 3.850 5.381 45.930 1.00 63.41 207 ARG A N 1
ATOM 1631 C CA . ARG A 1 207 ? 5.087 6.081 45.561 1.00 63.41 207 ARG A CA 1
ATOM 1632 C C . ARG A 1 207 ? 5.755 5.445 44.347 1.00 63.41 207 ARG A C 1
ATOM 1634 O O . ARG A 1 207 ? 6.074 6.167 43.423 1.00 63.41 207 ARG A O 1
ATOM 1641 N N . LEU A 1 208 ? 5.857 4.119 44.278 1.00 62.66 208 LEU A N 1
ATOM 1642 C CA . LEU A 1 208 ? 6.412 3.430 43.102 1.00 62.66 208 LEU A CA 1
ATOM 1643 C C . LEU A 1 208 ? 5.576 3.619 41.822 1.00 62.66 208 LEU A C 1
ATOM 1645 O O . LEU A 1 208 ? 6.128 3.571 40.732 1.00 62.66 208 LEU A O 1
ATOM 1649 N N . LEU A 1 209 ? 4.267 3.854 41.939 1.00 59.06 209 LEU A N 1
ATOM 1650 C CA . LEU A 1 209 ? 3.388 4.206 40.819 1.00 59.06 209 LEU A CA 1
ATOM 1651 C C . LEU A 1 209 ? 3.496 5.687 40.426 1.00 59.06 209 LEU A C 1
ATOM 1653 O O . LEU A 1 209 ? 3.355 6.006 39.251 1.00 59.06 209 LEU A O 1
ATOM 1657 N N . GLY A 1 210 ? 3.750 6.585 41.384 1.00 53.28 210 GLY A N 1
ATOM 1658 C CA . GLY A 1 210 ? 4.030 8.001 41.113 1.00 53.28 210 GLY A CA 1
ATOM 1659 C C . GLY A 1 210 ? 5.443 8.248 40.570 1.00 53.28 210 GLY A C 1
ATOM 1660 O O . GLY A 1 210 ? 5.664 9.216 39.853 1.00 53.28 210 GLY A O 1
ATOM 1661 N N . GLU A 1 211 ? 6.366 7.340 40.883 1.00 50.22 211 GLU A N 1
ATOM 1662 C CA . GLU A 1 211 ? 7.773 7.313 40.466 1.00 50.22 211 GLU A CA 1
ATOM 1663 C C . GLU A 1 211 ? 8.036 6.185 39.459 1.00 50.22 211 GLU A C 1
ATOM 1665 O O . GLU A 1 211 ? 9.167 5.734 39.283 1.00 50.22 211 GLU A O 1
ATOM 1670 N N . ALA A 1 212 ? 6.988 5.732 38.760 1.00 46.12 212 ALA A N 1
ATOM 1671 C CA . ALA A 1 212 ? 7.159 5.125 37.453 1.00 46.12 212 ALA A CA 1
ATOM 1672 C C . ALA A 1 212 ? 7.590 6.252 36.514 1.00 46.12 212 ALA A C 1
ATOM 1674 O O . ALA A 1 212 ? 6.784 6.855 35.802 1.00 46.12 212 ALA A O 1
ATOM 1675 N N . ASP A 1 213 ? 8.882 6.560 36.603 1.00 45.50 213 ASP A N 1
ATOM 1676 C CA . ASP A 1 213 ? 9.654 7.263 35.602 1.00 45.50 213 ASP A CA 1
ATOM 1677 C C . ASP A 1 213 ? 9.089 6.896 34.229 1.00 45.50 213 ASP A C 1
ATOM 1679 O O . ASP A 1 213 ? 9.036 5.719 33.851 1.00 45.50 213 ASP A O 1
ATOM 1683 N N . LEU A 1 214 ? 8.625 7.911 33.495 1.00 49.03 214 LEU A N 1
ATOM 1684 C CA . LEU A 1 214 ? 8.399 7.809 32.064 1.00 49.03 214 LEU A CA 1
ATOM 1685 C C . LEU A 1 214 ? 9.691 7.250 31.458 1.00 49.03 214 LEU A C 1
ATOM 1687 O O . LEU A 1 214 ? 10.637 7.998 31.194 1.00 49.03 214 LEU A O 1
ATOM 1691 N N . CYS A 1 215 ? 9.730 5.943 31.217 1.00 50.56 215 CYS A N 1
ATOM 1692 C CA . CYS A 1 215 ? 10.778 5.305 30.444 1.00 50.56 215 CYS A CA 1
ATOM 1693 C C . CYS A 1 215 ? 10.639 5.843 29.008 1.00 50.56 215 CYS A C 1
ATOM 1695 O O . CYS A 1 215 ? 9.867 5.324 28.206 1.00 50.56 215 CYS A O 1
ATOM 1697 N N . GLY A 1 216 ? 11.279 6.985 28.737 1.00 47.50 216 GLY A N 1
ATOM 1698 C CA . GLY A 1 216 ? 11.168 7.719 27.475 1.00 47.50 216 GLY A CA 1
ATOM 1699 C C . GLY A 1 216 ? 11.124 9.249 27.577 1.00 47.50 216 GLY A C 1
ATOM 1700 O O . GLY A 1 216 ? 11.327 9.903 26.557 1.00 47.50 216 GLY A O 1
ATOM 1701 N N . SER A 1 217 ? 10.936 9.852 28.762 1.00 51.75 217 SER A N 1
ATOM 1702 C CA . SER A 1 217 ? 10.923 11.328 28.903 1.00 51.75 217 SER A CA 1
ATOM 1703 C C . SER A 1 217 ? 12.263 11.975 28.508 1.00 51.75 217 SER A C 1
ATOM 1705 O O . SER A 1 217 ? 12.297 13.052 27.914 1.00 51.75 217 SER A O 1
ATOM 1707 N N . GLN A 1 218 ? 13.376 11.267 28.719 1.00 50.16 218 GLN A N 1
ATOM 1708 C CA . GLN A 1 218 ? 14.714 11.734 28.340 1.00 50.16 218 GLN A CA 1
ATOM 1709 C C . GLN A 1 218 ? 14.995 11.739 26.825 1.00 50.16 218 GLN A C 1
ATOM 1711 O O . GLN A 1 218 ? 16.012 12.286 26.413 1.00 50.16 218 GLN A O 1
ATOM 1716 N N . ILE A 1 219 ? 14.115 11.180 25.983 1.00 52.31 219 ILE A N 1
ATOM 1717 C CA . ILE A 1 219 ? 14.330 11.108 24.523 1.00 52.31 219 ILE A CA 1
ATOM 1718 C C . ILE A 1 219 ? 13.531 12.194 23.775 1.00 52.31 219 ILE A C 1
ATOM 1720 O O . ILE A 1 219 ? 13.798 12.471 22.610 1.00 52.31 219 ILE A O 1
ATOM 1724 N N . VAL A 1 220 ? 12.605 12.896 24.438 1.00 52.16 220 VAL A N 1
ATOM 1725 C CA . VAL A 1 220 ? 11.718 13.880 23.779 1.00 52.16 220 VAL A CA 1
ATOM 1726 C C . VAL A 1 220 ? 12.410 15.235 23.508 1.00 52.16 220 VAL A C 1
ATOM 1728 O O . VAL A 1 220 ? 11.859 16.077 22.806 1.00 52.16 220 VAL A O 1
ATOM 1731 N N . GLY A 1 221 ? 13.639 15.453 23.999 1.00 53.47 221 GLY A N 1
ATOM 1732 C CA . GLY A 1 221 ? 14.338 16.746 23.898 1.00 53.47 221 GLY A CA 1
ATOM 1733 C C . GLY A 1 221 ? 15.519 16.844 22.921 1.00 53.47 221 GLY A C 1
ATOM 1734 O O . GLY A 1 221 ? 15.933 17.956 22.607 1.00 53.47 221 GLY A O 1
ATOM 1735 N N . GLU A 1 222 ? 16.076 15.732 22.430 1.00 54.00 222 GLU A N 1
ATOM 1736 C CA . GLU A 1 222 ? 17.360 15.750 21.692 1.00 54.00 222 GLU A CA 1
ATOM 1737 C C . GLU A 1 222 ? 17.227 15.467 20.179 1.00 54.00 222 GLU A C 1
ATOM 1739 O O . GLU A 1 222 ? 18.194 15.621 19.440 1.00 54.00 222 GLU A O 1
ATOM 1744 N N . THR A 1 223 ? 16.043 15.114 19.658 1.00 52.53 223 THR A N 1
ATOM 1745 C CA . THR A 1 223 ? 15.891 14.708 18.238 1.00 52.53 223 THR A CA 1
ATOM 1746 C C . THR A 1 223 ? 15.714 15.866 17.237 1.00 52.53 223 THR A C 1
ATOM 1748 O O . THR A 1 223 ? 15.571 15.615 16.046 1.00 52.53 223 THR A O 1
ATOM 1751 N N . PHE A 1 224 ? 15.758 17.133 17.673 1.00 50.22 224 PHE A N 1
ATOM 1752 C CA . PHE A 1 224 ? 15.625 18.313 16.792 1.00 50.22 224 PHE A CA 1
ATOM 1753 C C . PHE A 1 224 ? 16.699 19.394 17.020 1.00 50.22 224 PHE A C 1
ATOM 1755 O O . PHE A 1 224 ? 16.450 20.586 16.858 1.00 50.22 224 PHE A O 1
ATOM 1762 N N . LYS A 1 225 ? 17.931 18.996 17.353 1.00 48.38 225 LYS A N 1
ATOM 1763 C CA . LYS A 1 225 ? 19.121 19.842 17.148 1.00 48.38 225 LYS A CA 1
ATOM 1764 C C . LYS A 1 225 ? 19.889 19.327 15.931 1.00 48.38 225 LYS A C 1
ATOM 1766 O O . LYS A 1 225 ? 20.854 18.586 16.081 1.00 48.38 225 LYS A O 1
ATOM 1771 N N . GLY A 1 226 ? 19.442 19.666 14.723 1.00 53.12 226 GLY A N 1
ATOM 1772 C CA . GLY A 1 226 ? 20.157 19.236 13.515 1.00 53.12 226 GLY A CA 1
ATOM 1773 C C . GLY A 1 226 ? 19.461 19.404 12.166 1.00 53.12 226 GLY A C 1
ATOM 1774 O O . GLY A 1 226 ? 19.877 18.739 11.222 1.00 53.12 226 GLY A O 1
ATOM 1775 N N . VAL A 1 227 ? 18.440 20.261 12.059 1.00 44.72 227 VAL A N 1
ATOM 1776 C CA . VAL A 1 227 ? 17.960 20.818 10.781 1.00 44.72 227 VAL A CA 1
ATOM 1777 C C . VAL A 1 227 ? 17.871 22.325 10.937 1.00 44.72 227 VAL A C 1
ATOM 1779 O O . VAL A 1 227 ? 17.381 22.751 12.007 1.00 44.72 227 VAL A O 1
#

Secondary structure (DSSP, 8-state):
-HHHHHHHHHHHHHHHHHHHHHHHHHHHHHTHHHHHHHHHS-----HHHHHHHHHHHHHHHHHHHHHHHTTS--THHHHS-GGGHHHHHHHHHHTTHHHHHHHHHHHHHHHHHHHHHHHHHHHHHHHHHHHHHHHHHHHHHHHHHHHHHHHHHHHHHHTSS-SS---SSHHHHHHT-------S-HHHHHHHHTS---HHHHHHHHHHHHT---TTGGGTTSTTS--

pLDDT: mean 74.09, std 17.54, range [34.88, 98.0]